Protein AF-A0A1S3CRT3-F1 (afdb_monomer_lite)

pLDDT: mean 71.51, std 22.82, range [36.03, 98.5]

Foldseek 3Di:
DDDDDDDDDPVVVCVVPDDDDDDDDDDDPDPDDPVVVVVVVVVVPPPDDDDDDDDDDDDPPPPPDQDPVLVVLLVVVCVVPLDCDPVNLVVSCVVSVHDSVVSVVSSVVVVVVVVVVVVVVVVVVVVVVVVVVVVVVVVVVVVVVVVVVVVVVVVVVVVVVVVVVVVPDPDDDDDDPPPPVVVVVVVVVVVVVVVVVVVVVVVVPPDDPDPDPDDDDD

InterPro domains:
  IPR001356 Homeodomain [PF00046] (63-115)
  IPR001356 Homeodomain [PS50071] (57-117)
  IPR001356 Homeodomain [SM00389] (60-121)
  IPR001356 Homeodomain [cd00086] (62-118)
  IPR003106 Leucine zipper, homeobox-associated [PF02183] (117-158)
  IPR009057 Homedomain-like superfamily [SSF46689] (49-119)
  IPR017970 Homeobox, conserved site [PS00027] (92-115)
  IPR045224 Homeobox-leucine zipper protein, class I, plant [PTHR24326] (46-192)

Secondary structure (DSSP, 8-state):
---------THHHHTT------------SS---HHHHHHHHHHHSTT------------S-TTSS--HHHHHHHHHHHHH-SS--HHHHHHHHHHTT--HHHHHHHHHHHHHHHHHHHHHHHHHHHHHHHHHHHHHHHHHHHHHHHHHHHHHHHHHHHHHHHHHHTTS--S----STTHHHHHHHHHHHHHHHHHHHHHHHTTTTT------------

Structure (mmCIF, N/CA/C/O backbone):
data_AF-A0A1S3CRT3-F1
#
_entry.id   AF-A0A1S3CRT3-F1
#
loop_
_atom_site.group_PDB
_atom_site.id
_atom_site.type_symbol
_atom_site.label_atom_id
_atom_site.label_alt_id
_atom_site.label_comp_id
_atom_site.label_asym_id
_atom_site.label_entity_id
_atom_site.label_seq_id
_atom_site.pdbx_PDB_ins_code
_atom_site.Cartn_x
_atom_site.Cartn_y
_atom_site.Cartn_z
_atom_site.occupancy
_atom_site.B_iso_or_equiv
_atom_site.auth_seq_id
_atom_site.auth_comp_id
_atom_site.auth_asym_id
_atom_site.auth_atom_id
_atom_site.pdbx_PDB_model_num
ATOM 1 N N . MET A 1 1 ? 36.247 28.694 36.261 1.00 43.84 1 MET A N 1
ATOM 2 C CA . MET A 1 1 ? 36.568 28.399 34.847 1.00 43.84 1 MET A CA 1
ATOM 3 C C . MET A 1 1 ? 37.412 27.135 34.773 1.00 43.84 1 MET A C 1
ATOM 5 O O . MET A 1 1 ? 38.563 27.178 35.180 1.00 43.84 1 MET A O 1
ATOM 9 N N . LYS A 1 2 ? 36.854 26.022 34.289 1.00 40.59 2 LYS A N 1
ATOM 10 C CA . LYS A 1 2 ? 37.613 24.852 33.823 1.00 40.59 2 LYS A CA 1
ATOM 11 C C . LYS A 1 2 ? 36.910 24.339 32.569 1.00 40.59 2 LYS A C 1
ATOM 13 O O . LYS A 1 2 ? 35.726 24.028 32.618 1.00 40.59 2 LYS A O 1
ATOM 18 N N . ARG A 1 3 ? 37.625 24.385 31.446 1.00 44.12 3 ARG A N 1
ATOM 19 C CA . ARG A 1 3 ? 37.205 23.863 30.145 1.00 44.12 3 ARG A CA 1
ATOM 20 C C . ARG A 1 3 ? 37.560 22.378 30.119 1.00 44.12 3 ARG A C 1
ATOM 22 O O . ARG A 1 3 ? 38.692 22.051 30.455 1.00 44.12 3 ARG A O 1
ATOM 29 N N . PHE A 1 4 ? 36.634 21.521 29.705 1.00 39.62 4 PHE A N 1
ATOM 30 C CA . PHE A 1 4 ? 36.966 20.176 29.244 1.00 39.62 4 PHE A CA 1
ATOM 31 C C . PHE A 1 4 ? 36.487 20.038 27.803 1.00 39.62 4 PHE A C 1
ATOM 33 O O . PHE A 1 4 ? 35.294 20.059 27.518 1.00 39.62 4 PHE A O 1
ATOM 40 N N . SER A 1 5 ? 37.459 19.978 26.904 1.00 42.16 5 SER A N 1
ATOM 41 C CA . SER A 1 5 ? 37.327 19.525 25.531 1.00 42.16 5 SER A CA 1
ATOM 42 C C . SER A 1 5 ? 37.654 18.033 25.522 1.00 42.16 5 SER A C 1
ATOM 44 O O . SER A 1 5 ? 38.768 17.684 25.900 1.00 42.16 5 SER A O 1
ATOM 46 N N . HIS A 1 6 ? 36.741 17.173 25.076 1.00 42.09 6 HIS A N 1
ATOM 47 C CA . HIS A 1 6 ? 37.112 15.895 24.467 1.00 42.09 6 HIS A CA 1
ATOM 48 C C . HIS A 1 6 ? 36.194 15.619 23.274 1.00 42.09 6 HIS A C 1
ATOM 50 O O . HIS A 1 6 ? 34.973 15.598 23.384 1.00 42.09 6 HIS A O 1
ATOM 56 N N . SER A 1 7 ? 36.846 15.528 22.120 1.00 50.62 7 SER A N 1
ATOM 57 C CA . SER A 1 7 ? 36.329 15.090 20.832 1.00 50.62 7 SER A CA 1
ATOM 58 C C . SER A 1 7 ? 36.320 13.569 20.854 1.00 50.62 7 SER A C 1
ATOM 60 O O . SER A 1 7 ? 37.407 12.999 20.908 1.00 50.62 7 SER A O 1
ATOM 62 N N . ASP A 1 8 ? 35.152 12.937 20.762 1.00 43.12 8 ASP A N 1
ATOM 63 C CA . ASP A 1 8 ? 35.074 11.514 20.441 1.00 43.12 8 ASP A CA 1
ATOM 64 C C . ASP A 1 8 ? 34.562 11.319 19.016 1.00 43.12 8 ASP A C 1
ATOM 66 O O . ASP A 1 8 ? 33.500 11.791 18.607 1.00 43.12 8 ASP A O 1
ATOM 70 N N . SER A 1 9 ? 35.452 10.675 18.269 1.00 49.69 9 SER A N 1
ATOM 71 C CA . SER A 1 9 ? 35.464 10.445 16.838 1.00 49.69 9 SER A CA 1
ATOM 72 C C . SER A 1 9 ? 34.292 9.575 16.372 1.00 49.69 9 SER A C 1
ATOM 74 O O . SER A 1 9 ? 34.011 8.517 16.935 1.00 49.69 9 SER A O 1
ATOM 76 N N . LEU A 1 10 ? 33.665 9.986 15.266 1.00 44.78 10 LEU A N 1
ATOM 77 C CA . LEU A 1 10 ? 32.679 9.206 14.508 1.00 44.78 10 LEU A CA 1
ATOM 78 C C . LEU A 1 10 ? 33.291 7.964 13.815 1.00 44.78 10 LEU A C 1
ATOM 80 O O . LEU A 1 10 ? 32.559 7.194 13.193 1.00 44.78 10 LEU A O 1
ATOM 84 N N . ASP A 1 11 ? 34.598 7.716 13.967 1.00 46.00 11 ASP A N 1
ATOM 85 C CA . ASP A 1 11 ? 35.303 6.560 13.388 1.00 46.00 11 ASP A CA 1
ATOM 86 C C . ASP A 1 11 ? 34.799 5.201 13.893 1.00 46.00 11 ASP A C 1
ATOM 88 O O . ASP A 1 11 ? 34.954 4.191 13.207 1.00 46.00 11 ASP A O 1
ATOM 92 N N . SER A 1 12 ? 34.159 5.141 15.065 1.00 45.59 12 SER A N 1
ATOM 93 C CA . SER A 1 12 ? 33.655 3.869 15.605 1.00 45.59 12 SER A CA 1
ATOM 94 C C . SER A 1 12 ? 32.418 3.349 14.854 1.00 45.59 12 SER A C 1
ATOM 96 O O . SER A 1 12 ? 32.198 2.142 14.783 1.00 45.59 12 SER A O 1
ATOM 98 N N . PHE A 1 13 ? 31.642 4.239 14.224 1.00 42.28 13 PHE A N 1
ATOM 99 C CA . PHE A 1 13 ? 30.451 3.853 13.457 1.00 42.28 13 PHE A CA 1
ATOM 100 C C . PHE A 1 13 ? 30.774 3.384 12.033 1.00 42.28 13 PHE A C 1
ATOM 102 O O . PHE A 1 13 ? 30.059 2.549 11.482 1.00 42.28 13 PHE A O 1
ATOM 109 N N . ILE A 1 14 ? 31.865 3.876 11.442 1.00 50.88 14 ILE A N 1
ATOM 110 C CA . ILE A 1 14 ? 32.229 3.580 10.046 1.00 50.88 14 ILE A CA 1
ATOM 111 C C . ILE A 1 14 ? 32.844 2.171 9.903 1.00 50.88 14 ILE A C 1
ATOM 113 O O . ILE A 1 14 ? 32.789 1.571 8.831 1.00 50.88 14 ILE A O 1
ATOM 117 N N . SER A 1 15 ? 33.330 1.576 10.998 1.00 42.47 15 SER A N 1
ATOM 118 C CA . SER A 1 15 ? 33.953 0.241 11.004 1.00 42.47 15 SER A CA 1
ATOM 119 C C . SER A 1 15 ? 32.976 -0.927 10.751 1.00 42.47 15 SER A C 1
ATOM 121 O O . SER A 1 15 ? 33.404 -2.032 10.423 1.00 42.47 15 SER A O 1
ATOM 123 N N . PHE A 1 16 ? 31.655 -0.707 10.835 1.00 42.00 16 PHE A N 1
ATOM 124 C CA . PHE A 1 16 ? 30.666 -1.759 10.541 1.00 42.00 16 PHE A CA 1
ATOM 125 C C . PHE A 1 16 ? 30.501 -2.038 9.030 1.00 42.00 16 PHE A C 1
ATOM 127 O O . PHE A 1 16 ? 29.943 -3.063 8.648 1.00 42.00 16 PHE A O 1
ATOM 134 N N . PHE A 1 17 ? 31.018 -1.162 8.159 1.00 40.59 17 PHE A N 1
ATOM 135 C CA . PHE A 1 17 ? 30.933 -1.277 6.697 1.00 40.59 17 PHE A CA 1
ATOM 136 C C . PHE A 1 17 ? 32.291 -1.614 6.064 1.00 40.59 17 PHE A C 1
ATOM 138 O O . PHE A 1 17 ? 32.790 -0.894 5.202 1.00 40.59 17 PHE A O 1
ATOM 145 N N . SER A 1 18 ? 32.902 -2.728 6.471 1.00 40.91 18 SER A N 1
ATOM 146 C CA . SER A 1 18 ? 34.061 -3.284 5.761 1.00 40.91 18 SER A CA 1
ATOM 147 C C . SER A 1 18 ? 33.664 -4.579 5.035 1.00 40.91 18 SER A C 1
ATOM 149 O O . SER A 1 18 ? 33.375 -5.574 5.705 1.00 40.91 18 SER A O 1
ATOM 151 N N . PRO A 1 19 ? 33.614 -4.609 3.687 1.00 47.81 19 PRO A N 1
ATOM 152 C CA . PRO A 1 19 ? 33.323 -5.825 2.934 1.00 47.81 19 PRO A CA 1
ATOM 153 C C . PRO A 1 19 ? 34.565 -6.723 2.882 1.00 47.81 19 PRO A C 1
ATOM 155 O O . PRO A 1 19 ? 35.654 -6.260 2.543 1.00 47.81 19 PRO A O 1
ATOM 158 N N . LYS A 1 20 ? 34.406 -8.019 3.167 1.00 41.31 20 LYS A N 1
ATOM 159 C CA . LYS A 1 20 ? 35.376 -9.048 2.769 1.00 41.31 20 LYS A CA 1
ATOM 160 C C . LYS A 1 20 ? 34.778 -9.915 1.664 1.00 41.31 20 LYS A C 1
ATOM 162 O O . LYS A 1 20 ? 33.667 -10.420 1.803 1.00 41.31 20 LYS A O 1
ATOM 167 N N . ASP A 1 21 ? 35.537 -10.066 0.585 1.00 47.78 21 ASP A N 1
ATOM 168 C CA . ASP A 1 21 ? 35.221 -10.884 -0.585 1.00 47.78 21 ASP A CA 1
ATOM 169 C C . ASP A 1 21 ? 35.242 -12.398 -0.283 1.00 47.78 21 ASP A C 1
ATOM 171 O O . ASP A 1 21 ? 36.175 -12.883 0.356 1.00 47.78 21 ASP A O 1
ATOM 175 N N . GLN A 1 22 ? 34.257 -13.146 -0.820 1.00 43.81 22 GLN A N 1
ATOM 176 C CA . GLN A 1 22 ? 34.398 -14.117 -1.940 1.00 43.81 22 GLN A CA 1
ATOM 177 C C . GLN A 1 22 ? 33.456 -15.362 -1.841 1.00 43.81 22 GLN A C 1
ATOM 179 O O . GLN A 1 22 ? 33.696 -16.240 -1.026 1.00 43.81 22 GLN A O 1
ATOM 184 N N . GLN A 1 23 ? 32.411 -15.382 -2.708 1.00 37.69 23 GLN A N 1
ATOM 185 C CA . GLN A 1 23 ? 31.710 -16.454 -3.504 1.00 37.69 23 GLN A CA 1
ATOM 186 C C . GLN A 1 23 ? 31.516 -17.910 -2.956 1.00 37.69 23 GLN A C 1
ATOM 188 O O . GLN A 1 23 ? 32.391 -18.370 -2.235 1.00 37.69 23 GLN A O 1
ATOM 193 N N . PRO A 1 24 ? 30.492 -18.729 -3.366 1.00 45.88 24 PRO A N 1
ATOM 194 C CA . PRO A 1 24 ? 29.588 -18.615 -4.532 1.00 45.88 24 PRO A CA 1
ATOM 195 C C . PRO A 1 24 ? 28.068 -18.890 -4.297 1.00 45.88 24 PRO A C 1
ATOM 197 O O . PRO A 1 24 ? 27.656 -19.549 -3.352 1.00 45.88 24 PRO A O 1
ATOM 200 N N . ASN A 1 25 ? 27.255 -18.461 -5.272 1.00 36.03 25 ASN A N 1
ATOM 201 C CA . ASN A 1 25 ? 25.984 -19.056 -5.738 1.00 36.03 25 ASN A CA 1
ATOM 202 C C . ASN A 1 25 ? 24.815 -19.311 -4.748 1.00 36.03 25 ASN A C 1
ATOM 204 O O . ASN A 1 25 ? 24.702 -20.384 -4.170 1.00 36.03 25 ASN A O 1
ATOM 208 N N . SER A 1 26 ? 23.828 -18.408 -4.736 1.00 38.81 26 SER A N 1
ATOM 209 C CA . SER A 1 26 ? 22.451 -18.689 -5.200 1.00 38.81 26 SER A CA 1
ATOM 210 C C . SER A 1 26 ? 21.616 -17.410 -5.116 1.00 38.81 26 SER A C 1
ATOM 212 O O . SER A 1 26 ? 21.688 -16.681 -4.130 1.00 38.81 26 SER A O 1
ATOM 214 N N . LYS A 1 27 ? 20.844 -17.131 -6.167 1.00 51.91 27 LYS A N 1
ATOM 215 C CA . LYS A 1 27 ? 19.980 -15.955 -6.314 1.00 51.91 27 LYS A CA 1
ATOM 216 C C . LYS A 1 27 ? 18.987 -15.846 -5.147 1.00 51.91 27 LYS A C 1
ATOM 218 O O . LYS A 1 27 ? 18.052 -16.633 -5.079 1.00 51.91 27 LYS A O 1
ATOM 223 N N . ALA A 1 28 ? 19.155 -14.835 -4.300 1.00 41.41 28 ALA A N 1
ATOM 224 C CA . ALA A 1 28 ? 18.104 -14.321 -3.430 1.00 41.41 28 ALA A CA 1
ATOM 225 C C . ALA A 1 28 ? 17.983 -12.815 -3.687 1.00 41.41 28 ALA A C 1
ATOM 227 O O . ALA A 1 28 ? 18.959 -12.066 -3.627 1.00 41.41 28 ALA A O 1
ATOM 228 N N . ILE A 1 29 ? 16.787 -12.401 -4.090 1.00 48.94 29 ILE A N 1
ATOM 229 C CA . ILE A 1 29 ? 16.422 -11.019 -4.385 1.00 48.94 29 ILE A CA 1
ATOM 230 C C . ILE A 1 29 ? 16.147 -10.344 -3.041 1.00 48.94 29 ILE A C 1
ATOM 232 O O . ILE A 1 29 ? 15.082 -10.522 -2.467 1.00 48.94 29 ILE A O 1
ATOM 236 N N . GLY A 1 30 ? 17.120 -9.593 -2.531 1.00 48.53 30 GLY A N 1
ATOM 237 C CA . GLY A 1 30 ? 16.984 -8.824 -1.293 1.00 48.53 30 GLY A CA 1
ATOM 238 C C . GLY A 1 30 ? 18.269 -8.875 -0.482 1.00 48.53 30 GLY A C 1
ATOM 239 O O . GLY A 1 30 ? 18.677 -9.938 -0.037 1.00 48.53 30 GLY A O 1
ATOM 240 N N . GLY A 1 31 ? 18.929 -7.731 -0.297 1.00 50.62 31 GLY A N 1
ATOM 241 C CA . GLY A 1 31 ? 20.185 -7.609 0.455 1.00 50.62 31 GLY A CA 1
ATOM 242 C C . GLY A 1 31 ? 20.042 -7.788 1.972 1.00 50.62 31 GLY A C 1
ATOM 243 O O . GLY A 1 31 ? 20.768 -7.144 2.724 1.00 50.62 31 GLY A O 1
ATOM 244 N N . TYR A 1 32 ? 19.098 -8.608 2.434 1.00 66.69 32 TYR A N 1
ATOM 245 C CA . TYR A 1 32 ? 18.920 -8.909 3.848 1.00 66.69 32 TYR A CA 1
ATOM 246 C C . TYR A 1 32 ? 19.737 -10.145 4.243 1.00 66.69 32 TYR A C 1
ATOM 248 O O . TYR A 1 32 ? 19.913 -11.077 3.461 1.00 66.69 32 TYR A O 1
ATOM 256 N N . SER A 1 33 ? 20.255 -10.140 5.474 1.00 79.44 33 SER A N 1
ATOM 257 C CA . SER A 1 33 ? 20.949 -11.292 6.062 1.00 79.44 33 SER A CA 1
ATOM 258 C C . SER A 1 33 ? 20.065 -12.545 6.011 1.00 79.44 33 SER A C 1
ATOM 260 O O . SER A 1 33 ? 18.855 -12.453 6.212 1.00 79.44 33 SER A O 1
ATOM 262 N N . LYS A 1 34 ? 20.663 -13.724 5.798 1.00 76.06 34 LYS A N 1
ATOM 263 C CA . LYS A 1 34 ? 19.957 -15.019 5.725 1.00 76.06 34 LYS A CA 1
ATOM 264 C C . LYS A 1 34 ? 19.099 -15.301 6.968 1.00 76.06 34 LYS A C 1
ATOM 266 O O . LYS A 1 34 ? 18.011 -15.849 6.845 1.00 76.06 34 LYS A O 1
ATOM 271 N N . GLU A 1 35 ? 19.554 -14.844 8.132 1.00 70.62 35 GLU A N 1
ATOM 272 C CA . GLU A 1 35 ? 18.813 -14.930 9.400 1.00 70.62 35 GLU A CA 1
ATOM 273 C C . GLU A 1 35 ? 17.562 -14.040 9.410 1.00 70.62 35 GLU A C 1
ATOM 275 O O . GLU A 1 35 ? 16.526 -14.396 9.963 1.00 70.62 35 GLU A O 1
ATOM 280 N N . PHE A 1 36 ? 17.642 -12.874 8.764 1.00 71.00 36 PHE A N 1
ATOM 281 C CA . PHE A 1 36 ? 16.521 -11.944 8.657 1.00 71.00 36 PHE A CA 1
ATOM 282 C C . PHE A 1 36 ? 15.481 -12.437 7.649 1.00 71.00 36 PHE A C 1
ATOM 284 O O . PHE A 1 36 ? 14.286 -12.297 7.888 1.00 71.00 36 PHE A O 1
ATOM 291 N N . GLN A 1 37 ? 15.924 -13.068 6.559 1.00 78.75 37 GLN A N 1
ATOM 292 C CA . GLN A 1 37 ? 15.016 -13.716 5.614 1.00 78.75 37 GLN A CA 1
ATOM 293 C C . GLN A 1 37 ? 14.268 -14.882 6.276 1.00 78.75 37 GLN A C 1
ATOM 295 O O . GLN A 1 37 ? 13.051 -14.953 6.174 1.00 78.75 37 GLN A O 1
ATOM 300 N N . ALA A 1 38 ? 14.965 -15.726 7.044 1.00 79.88 38 ALA A N 1
ATOM 301 C CA . ALA A 1 38 ? 14.330 -16.811 7.794 1.00 79.88 38 ALA A CA 1
ATOM 302 C C . ALA A 1 38 ? 13.306 -16.303 8.831 1.00 79.88 38 ALA A C 1
ATOM 304 O O . ALA A 1 38 ? 12.281 -16.943 9.061 1.00 79.88 38 ALA A O 1
ATOM 305 N N . MET A 1 39 ? 13.557 -15.135 9.435 1.00 82.56 39 MET A N 1
ATOM 306 C CA . MET A 1 39 ? 12.611 -14.479 10.343 1.00 82.56 39 MET A CA 1
ATOM 307 C C . MET A 1 39 ? 11.350 -13.984 9.621 1.00 82.56 39 MET A C 1
ATOM 309 O O . MET A 1 39 ? 10.265 -14.065 10.190 1.00 82.56 39 MET A O 1
ATOM 313 N N . LEU A 1 40 ? 11.480 -13.474 8.394 1.00 77.69 40 LEU A N 1
ATOM 314 C CA . LEU A 1 40 ? 10.342 -13.041 7.579 1.00 77.69 40 LEU A CA 1
ATOM 315 C C . LEU A 1 40 ? 9.495 -14.232 7.124 1.00 77.69 40 LEU A C 1
ATOM 317 O O . LEU A 1 40 ? 8.282 -14.203 7.303 1.00 77.69 40 LEU A O 1
ATOM 321 N N . ASP A 1 41 ? 10.134 -15.296 6.641 1.00 75.44 41 ASP A N 1
ATOM 322 C CA . ASP A 1 41 ? 9.442 -16.504 6.179 1.00 75.44 41 ASP A CA 1
ATOM 323 C C . ASP A 1 41 ? 8.700 -17.199 7.343 1.00 75.44 41 ASP A C 1
ATOM 325 O O . ASP A 1 41 ? 7.579 -17.674 7.186 1.00 75.44 41 ASP A O 1
ATOM 329 N N . SER A 1 42 ? 9.263 -17.160 8.560 1.00 74.62 42 SER A N 1
ATOM 330 C CA . SER A 1 42 ? 8.602 -17.688 9.768 1.00 74.62 42 SER A CA 1
ATOM 331 C C . SER A 1 42 ? 7.327 -16.920 10.157 1.00 74.62 42 SER A C 1
ATOM 333 O O . SER A 1 42 ? 6.481 -17.461 10.862 1.00 74.62 42 SER A O 1
ATOM 335 N N . LEU A 1 43 ? 7.172 -15.662 9.724 1.00 66.38 43 LEU A N 1
ATOM 336 C CA . LEU A 1 43 ? 5.962 -14.865 9.969 1.00 66.38 43 LEU A CA 1
ATOM 337 C C . LEU A 1 43 ? 4.859 -15.128 8.937 1.00 66.38 43 LEU A C 1
ATOM 339 O O . LEU A 1 43 ? 3.704 -14.783 9.192 1.00 66.38 43 LEU A O 1
ATOM 343 N N . GLU A 1 44 ? 5.196 -15.713 7.788 1.00 62.91 44 GLU A N 1
ATOM 344 C CA . GLU A 1 44 ? 4.229 -16.052 6.740 1.00 62.91 44 GLU A CA 1
ATOM 345 C C . GLU A 1 44 ? 3.508 -17.384 7.015 1.00 62.91 44 GLU A C 1
ATOM 347 O O . GLU A 1 44 ? 2.392 -17.574 6.532 1.00 62.91 44 GLU A O 1
ATOM 352 N N . GLU A 1 45 ? 4.073 -18.273 7.844 1.00 55.62 45 GLU A N 1
ATOM 353 C CA . GLU A 1 45 ? 3.498 -19.602 8.121 1.00 55.62 45 GLU A CA 1
ATOM 354 C C . GLU A 1 45 ? 2.496 -19.666 9.302 1.00 55.62 45 GLU A C 1
ATOM 356 O O . GLU A 1 45 ? 1.844 -20.691 9.494 1.00 55.62 45 GLU A O 1
ATOM 361 N N . GLU A 1 46 ? 2.289 -18.590 10.074 1.00 49.53 46 GLU A N 1
ATOM 362 C CA . GLU A 1 46 ? 1.437 -18.614 11.287 1.00 49.53 46 GLU A CA 1
ATOM 363 C C . GLU A 1 46 ? -0.067 -18.291 11.079 1.00 49.53 46 GLU A C 1
ATOM 365 O O . GLU A 1 46 ? -0.791 -18.115 12.059 1.00 49.53 46 GLU A O 1
ATOM 370 N N . ASP A 1 47 ? -0.592 -18.237 9.846 1.00 47.09 47 ASP A N 1
ATOM 371 C CA . ASP A 1 47 ? -2.030 -17.951 9.600 1.00 47.09 47 ASP A CA 1
ATOM 372 C C . ASP A 1 47 ? -2.904 -19.207 9.378 1.00 47.09 47 ASP A C 1
ATOM 374 O O . ASP A 1 47 ? -4.036 -19.088 8.913 1.00 47.09 47 ASP A O 1
ATOM 378 N N . ASN A 1 48 ? -2.413 -20.426 9.671 1.00 42.31 48 ASN A N 1
ATOM 379 C CA . ASN A 1 48 ? -3.143 -21.651 9.292 1.00 42.31 48 ASN A CA 1
ATOM 380 C C . ASN A 1 48 ? -3.127 -22.837 10.281 1.00 42.31 48 ASN A C 1
ATOM 382 O O . ASN A 1 48 ? -3.143 -23.991 9.854 1.00 42.31 48 ASN A O 1
ATOM 386 N N . SER A 1 49 ? -3.152 -22.604 11.598 1.00 41.38 49 SER A N 1
ATOM 387 C CA . SER A 1 49 ? -3.336 -23.697 12.574 1.00 41.38 49 SER A CA 1
ATOM 388 C C . SER A 1 49 ? -4.490 -23.451 13.550 1.00 41.38 49 SER A C 1
ATOM 390 O O . SER A 1 49 ? -4.444 -22.549 14.389 1.00 41.38 49 SER A O 1
ATOM 392 N N . GLU A 1 50 ? -5.516 -24.294 13.417 1.00 45.06 50 GLU A N 1
ATOM 393 C CA . GLU A 1 50 ? -6.664 -24.465 14.307 1.00 45.06 50 GLU A CA 1
ATOM 394 C C . GLU A 1 50 ? -6.310 -25.235 15.602 1.00 45.06 50 GLU A C 1
ATOM 396 O O . GLU A 1 50 ? -5.529 -26.180 15.581 1.00 45.06 50 GLU A O 1
ATOM 401 N N . ASP A 1 51 ? -7.006 -24.850 16.681 1.00 48.84 51 ASP A N 1
ATOM 402 C CA . ASP A 1 51 ? -7.401 -25.616 17.882 1.00 48.84 51 ASP A CA 1
ATOM 403 C C . ASP A 1 51 ? -6.374 -26.063 18.955 1.00 48.84 51 ASP A C 1
ATOM 405 O O . ASP A 1 51 ? -5.249 -26.472 18.691 1.00 48.84 51 ASP A O 1
ATOM 409 N N . GLY A 1 52 ? -6.837 -26.037 20.217 1.00 38.03 52 GLY A N 1
ATOM 410 C CA . GLY A 1 52 ? -6.232 -26.769 21.337 1.00 38.03 52 GLY A CA 1
ATOM 411 C C . GLY A 1 52 ? -6.094 -25.986 22.646 1.00 38.03 52 GLY A C 1
ATOM 412 O O . GLY A 1 52 ? -5.040 -25.437 22.950 1.00 38.03 52 GLY A O 1
ATOM 413 N N . GLY A 1 53 ? -7.153 -25.939 23.458 1.00 43.25 53 GLY A N 1
ATOM 414 C CA . GLY A 1 53 ? -7.186 -25.194 24.719 1.00 43.25 53 GLY A CA 1
ATOM 415 C C . GLY A 1 53 ? -6.476 -25.810 25.943 1.00 43.25 53 GLY A C 1
ATOM 416 O O . GLY A 1 53 ? -6.272 -27.011 26.058 1.00 43.25 53 GLY A O 1
ATOM 417 N N . SER A 1 54 ? -6.308 -24.925 26.936 1.00 44.03 54 SER A N 1
ATOM 418 C CA . SER A 1 54 ? -6.387 -25.139 28.395 1.00 44.03 54 SER A CA 1
ATOM 419 C C . SER A 1 54 ? -5.114 -25.314 29.251 1.00 44.03 54 SER A C 1
ATOM 421 O O . SER A 1 54 ? -4.425 -26.325 29.231 1.00 44.03 54 SER A O 1
ATOM 423 N N . SER A 1 55 ? -5.018 -24.359 30.192 1.00 46.00 55 SER A N 1
ATOM 424 C CA . SER A 1 55 ? -4.645 -24.497 31.612 1.00 46.00 55 SER A CA 1
ATOM 425 C C . SER A 1 55 ? -3.167 -24.408 32.045 1.00 46.00 55 SER A C 1
ATOM 427 O O . SER A 1 55 ? -2.356 -25.281 31.766 1.00 46.00 55 SER A O 1
ATOM 429 N N . GLY A 1 56 ? -2.912 -23.429 32.930 1.00 39.72 56 GLY A N 1
ATOM 430 C CA . GLY A 1 56 ? -2.040 -23.611 34.099 1.00 39.72 56 GLY A CA 1
ATOM 431 C C . GLY A 1 56 ? -0.814 -22.700 34.183 1.00 39.72 56 GLY A C 1
ATOM 432 O O . GLY A 1 56 ? 0.253 -23.066 33.713 1.00 39.72 56 GLY A O 1
ATOM 433 N N . GLY A 1 57 ? -0.920 -21.555 34.871 1.00 36.19 57 GLY A N 1
ATOM 434 C CA . GLY A 1 57 ? 0.265 -20.807 35.313 1.00 36.19 57 GLY A CA 1
ATOM 435 C C . GLY A 1 57 ? -0.001 -19.342 35.646 1.00 36.19 57 GLY A C 1
ATOM 436 O O . GLY A 1 57 ? -0.217 -18.518 34.763 1.00 36.19 57 GLY A O 1
ATOM 437 N N . SER A 1 58 ? -0.003 -19.012 36.936 1.00 49.97 58 SER A N 1
ATOM 438 C CA . SER A 1 58 ? -0.202 -17.664 37.473 1.00 49.97 58 SER A CA 1
ATOM 439 C C . SER A 1 58 ? 0.837 -16.654 36.971 1.00 49.97 58 SER A C 1
ATOM 441 O O . SER A 1 58 ? 1.996 -16.709 37.365 1.00 49.97 58 SER A O 1
ATOM 443 N N . ALA A 1 59 ? 0.384 -15.660 36.204 1.00 47.78 59 ALA A N 1
ATOM 444 C CA . ALA A 1 59 ? 1.078 -14.389 36.003 1.00 47.78 59 ALA A CA 1
ATOM 445 C C . ALA A 1 59 ? 0.062 -13.230 36.071 1.00 47.78 59 ALA A C 1
ATOM 447 O O . ALA A 1 59 ? -1.033 -13.342 35.498 1.00 47.78 59 ALA A O 1
ATOM 448 N N . PRO A 1 60 ? 0.377 -12.096 36.723 1.00 49.56 60 PRO A N 1
ATOM 449 C CA . PRO A 1 60 ? -0.455 -10.902 36.684 1.00 49.56 60 PRO A CA 1
ATOM 450 C C . PRO A 1 60 ? -0.219 -10.152 35.360 1.00 49.56 60 PRO A C 1
ATOM 452 O O . PRO A 1 60 ? 0.225 -9.013 35.351 1.00 49.56 60 PRO A O 1
ATOM 455 N N . GLU A 1 61 ? -0.491 -10.794 34.218 1.00 52.59 61 GLU A N 1
ATOM 456 C CA . GLU A 1 61 ? -0.231 -10.216 32.885 1.00 52.59 61 GLU A CA 1
ATOM 457 C C . GLU A 1 61 ? -1.374 -10.457 31.874 1.00 52.59 61 GLU A C 1
ATOM 459 O O . GLU A 1 61 ? -1.223 -10.316 30.663 1.00 52.59 61 GLU A O 1
ATOM 464 N N . ARG A 1 62 ? -2.584 -10.778 32.350 1.00 49.91 62 ARG A N 1
ATOM 465 C CA . ARG A 1 62 ? -3.734 -11.142 31.494 1.00 49.91 62 ARG A CA 1
ATOM 466 C C . ARG A 1 62 ? -4.565 -9.966 30.949 1.00 49.91 62 ARG A C 1
ATOM 468 O O . ARG A 1 62 ? -5.743 -10.138 30.665 1.00 49.91 62 ARG A O 1
ATOM 475 N N . LYS A 1 63 ? -3.987 -8.771 30.780 1.00 56.91 63 LYS A N 1
ATOM 476 C CA . LYS A 1 63 ? -4.701 -7.598 30.208 1.00 56.91 63 LYS A CA 1
ATOM 477 C C . LYS A 1 63 ? -4.189 -7.132 28.841 1.00 56.91 63 LYS A C 1
ATOM 479 O O . LYS A 1 63 ? -4.690 -6.144 28.313 1.00 56.91 63 LYS A O 1
ATOM 484 N N . ARG A 1 64 ? -3.194 -7.807 28.255 1.00 67.25 64 ARG A N 1
ATOM 485 C CA . ARG A 1 64 ? -2.532 -7.325 27.028 1.00 67.25 64 ARG A CA 1
ATOM 486 C C . ARG A 1 64 ? -3.156 -7.807 25.717 1.00 67.25 64 ARG A C 1
ATOM 488 O O . ARG A 1 64 ? -2.997 -7.124 24.710 1.00 67.25 64 ARG A O 1
ATOM 495 N N . ARG A 1 65 ? -3.874 -8.934 25.704 1.00 84.31 65 ARG A N 1
ATOM 496 C CA . ARG A 1 65 ? -4.501 -9.478 24.487 1.00 84.31 65 ARG A CA 1
ATOM 497 C C . ARG A 1 65 ? -6.021 -9.464 24.628 1.00 84.31 65 ARG A C 1
ATOM 499 O O . ARG A 1 65 ? -6.553 -9.960 25.617 1.00 84.31 65 ARG A O 1
ATOM 506 N N . LEU A 1 66 ? -6.691 -8.863 23.647 1.00 89.56 66 LEU A N 1
ATOM 507 C CA . LEU A 1 66 ? -8.145 -8.937 23.491 1.00 89.56 66 LEU A CA 1
ATOM 508 C C . LEU A 1 66 ? -8.533 -10.373 23.116 1.00 89.56 66 LEU A C 1
ATOM 510 O O . LEU A 1 66 ? -7.761 -11.057 22.440 1.00 89.56 66 LEU A O 1
ATOM 514 N N . LYS A 1 67 ? -9.711 -10.833 23.545 1.00 92.81 67 LYS A N 1
ATOM 515 C CA . LYS A 1 67 ? -10.231 -12.150 23.143 1.00 92.81 67 LYS A CA 1
ATOM 516 C C . LYS A 1 67 ? -10.532 -12.163 21.643 1.00 92.81 67 LYS A C 1
ATOM 518 O O . LYS A 1 67 ? -10.867 -11.125 21.075 1.00 92.81 67 LYS A O 1
ATOM 523 N N . LEU A 1 68 ? -10.489 -13.341 21.020 1.00 92.75 68 LEU A N 1
ATOM 524 C CA . LEU A 1 68 ? -10.773 -13.492 19.589 1.00 92.75 68 LEU A CA 1
ATOM 525 C C . LEU A 1 68 ? -12.146 -12.912 19.211 1.00 92.75 68 LEU A C 1
ATOM 527 O O . LEU A 1 68 ? -12.249 -12.167 18.243 1.00 92.75 68 LEU A O 1
ATOM 531 N N . ASP A 1 69 ? -13.176 -13.166 20.018 1.00 93.62 69 ASP A N 1
ATOM 532 C CA . ASP A 1 69 ? -14.527 -12.649 19.761 1.00 93.62 69 ASP A CA 1
ATOM 533 C C . ASP A 1 69 ? -14.609 -11.121 19.863 1.00 93.62 69 ASP A C 1
ATOM 535 O O . ASP A 1 69 ? -15.328 -10.484 19.092 1.00 93.62 69 ASP A O 1
ATOM 539 N N . GLN A 1 70 ? -13.819 -10.518 20.759 1.00 95.69 70 GLN A N 1
ATOM 540 C CA . GLN A 1 70 ? -13.708 -9.062 20.876 1.00 95.69 70 GLN A CA 1
ATOM 541 C C . GLN A 1 70 ? -13.018 -8.470 19.645 1.00 95.69 70 GLN A C 1
ATOM 543 O O . GLN A 1 70 ? -13.465 -7.450 19.126 1.00 95.69 70 GLN A O 1
ATOM 548 N N . VAL A 1 71 ? -11.964 -9.122 19.143 1.00 96.00 71 VAL A N 1
ATOM 549 C CA . VAL A 1 71 ? -11.291 -8.713 17.901 1.00 96.00 71 VAL A CA 1
ATOM 550 C C . VAL A 1 71 ? -12.244 -8.827 16.711 1.00 96.00 71 VAL A C 1
ATOM 552 O O . VAL A 1 71 ? -12.404 -7.847 15.993 1.00 96.00 71 VAL A O 1
ATOM 555 N N . LYS A 1 72 ? -12.962 -9.948 16.565 1.00 96.50 72 LYS A N 1
ATOM 556 C CA . LYS A 1 72 ? -13.979 -10.132 15.512 1.00 96.50 72 LYS A CA 1
ATOM 557 C C . LYS A 1 72 ? -15.079 -9.068 15.576 1.00 96.50 72 LYS A C 1
ATOM 559 O O . LYS A 1 72 ? -15.558 -8.602 14.546 1.00 96.50 72 LYS A O 1
ATOM 564 N N . GLY A 1 73 ? -15.496 -8.679 16.783 1.00 95.75 73 GLY A N 1
ATOM 565 C CA . GLY A 1 73 ? -16.421 -7.565 16.988 1.00 95.75 73 GLY A CA 1
ATOM 566 C C . GLY A 1 73 ? -15.852 -6.243 16.477 1.00 95.75 73 GLY A C 1
ATOM 567 O O . GLY A 1 73 ? -16.483 -5.567 15.666 1.00 95.75 73 GLY A O 1
ATOM 568 N N . LEU A 1 74 ? -14.633 -5.900 16.899 1.00 96.69 74 LEU A N 1
ATOM 569 C CA . LEU A 1 74 ? -13.938 -4.684 16.471 1.00 96.69 74 LEU A CA 1
ATOM 570 C C . LEU A 1 74 ? -13.732 -4.630 14.952 1.00 96.69 74 LEU A C 1
ATOM 572 O O . LEU A 1 74 ? -13.907 -3.568 14.358 1.00 96.69 74 LEU A O 1
ATOM 576 N N . GLU A 1 75 ? -13.413 -5.759 14.320 1.00 96.62 75 GLU A N 1
ATOM 577 C CA . GLU A 1 75 ? -13.267 -5.878 12.865 1.00 96.62 75 GLU A CA 1
ATOM 578 C C . GLU A 1 75 ? -14.576 -5.597 12.132 1.00 96.62 75 GLU A C 1
ATOM 580 O O . GLU A 1 75 ? -14.592 -4.730 11.260 1.00 96.62 75 GLU A O 1
ATOM 585 N N . ARG A 1 76 ? -15.690 -6.208 12.559 1.00 95.62 76 ARG A N 1
ATOM 586 C CA . ARG A 1 76 ? -17.020 -5.923 11.994 1.00 95.62 76 ARG A CA 1
ATOM 587 C C . ARG A 1 76 ? -17.375 -4.439 12.079 1.00 95.62 76 ARG A C 1
ATOM 589 O O . ARG A 1 76 ? -17.872 -3.857 11.118 1.00 95.62 76 ARG A O 1
ATOM 596 N N . HIS A 1 77 ? -17.092 -3.787 13.208 1.00 94.56 77 HIS A N 1
ATOM 597 C CA . HIS A 1 77 ? -17.307 -2.342 13.317 1.00 94.56 77 HIS A CA 1
ATOM 598 C C . HIS A 1 77 ? -16.356 -1.539 12.418 1.00 94.56 77 HIS A C 1
ATOM 600 O O . HIS A 1 77 ? -16.767 -0.522 11.856 1.00 94.56 77 HIS A O 1
ATOM 606 N N . PHE A 1 78 ? -15.101 -1.955 12.278 1.00 95.19 78 PHE A N 1
ATOM 607 C CA . PHE A 1 78 ? -14.120 -1.270 11.440 1.00 95.19 78 PHE A CA 1
ATOM 608 C C . PHE A 1 78 ? -14.484 -1.309 9.950 1.00 95.19 78 PHE A C 1
ATOM 610 O O . PHE A 1 78 ? -14.302 -0.311 9.257 1.00 95.19 78 PHE A O 1
ATOM 617 N N . GLU A 1 79 ? -15.018 -2.434 9.474 1.00 93.06 79 GLU A N 1
ATOM 618 C CA . GLU A 1 79 ? -15.454 -2.622 8.085 1.00 93.06 79 GLU A CA 1
ATOM 619 C C . GLU A 1 79 ? -16.615 -1.702 7.701 1.00 93.06 79 GLU A C 1
ATOM 621 O O . GLU A 1 79 ? -16.637 -1.172 6.594 1.00 93.06 79 GLU A O 1
ATOM 626 N N . VAL A 1 80 ? -17.553 -1.471 8.626 1.00 90.75 80 VAL A N 1
ATOM 627 C CA . VAL A 1 80 ? -18.683 -0.555 8.405 1.00 90.75 80 VAL A CA 1
ATOM 628 C C . VAL A 1 80 ? -18.219 0.900 8.380 1.00 90.75 80 VAL A C 1
ATOM 630 O O . VAL A 1 80 ? -18.647 1.680 7.535 1.00 90.75 80 VAL A O 1
ATOM 633 N N . GLU A 1 81 ? -17.361 1.285 9.326 1.00 89.12 81 GLU A N 1
ATOM 634 C CA . GLU A 1 81 ? -16.877 2.657 9.433 1.00 89.12 81 GLU A CA 1
ATOM 635 C C . GLU A 1 81 ? -15.500 2.700 10.106 1.00 89.12 81 GLU A C 1
ATOM 637 O O . GLU A 1 81 ? -15.339 2.384 11.290 1.00 89.12 81 GLU A O 1
ATOM 642 N N . ASN A 1 82 ? -14.505 3.146 9.339 1.00 88.75 82 ASN A N 1
ATOM 643 C CA . ASN A 1 82 ? -13.103 3.238 9.757 1.00 88.75 82 ASN A CA 1
ATOM 644 C C . ASN A 1 82 ? -12.852 4.404 10.745 1.00 88.75 82 ASN A C 1
ATOM 646 O O . ASN A 1 82 ? -11.911 4.381 11.554 1.00 88.75 82 ASN A O 1
ATOM 650 N N . LYS A 1 83 ? -13.700 5.441 10.710 1.00 88.50 83 LYS A N 1
ATOM 651 C CA . LYS A 1 83 ? -13.610 6.581 11.627 1.00 88.50 83 LYS A CA 1
ATOM 652 C C . LYS A 1 83 ? -14.316 6.245 12.941 1.00 88.50 83 LYS A C 1
ATOM 654 O O . LYS A 1 83 ? -15.471 5.838 12.969 1.00 88.50 83 LYS A O 1
ATOM 659 N N . LEU A 1 84 ? -13.590 6.388 14.047 1.00 89.81 84 LEU A N 1
ATOM 660 C CA . LEU A 1 84 ? -14.111 6.084 15.375 1.00 89.81 84 LEU A CA 1
ATOM 661 C C . LEU A 1 84 ? -14.659 7.360 16.021 1.00 89.81 84 LEU A C 1
ATOM 663 O O . LEU A 1 84 ? -13.916 8.077 16.691 1.00 89.81 84 LEU A O 1
ATOM 667 N N . GLU A 1 85 ? -15.945 7.635 15.811 1.00 92.56 85 GLU A N 1
ATOM 668 C CA . GLU A 1 85 ? -16.630 8.759 16.459 1.00 92.56 85 GLU A CA 1
ATOM 669 C C . GLU A 1 85 ? -16.813 8.529 17.976 1.00 92.56 85 GLU A C 1
ATOM 671 O O . GLU A 1 85 ? -16.939 7.375 18.410 1.00 92.56 85 GLU A O 1
ATOM 676 N N . PRO A 1 86 ? -16.845 9.589 18.812 1.00 90.75 86 PRO A N 1
ATOM 677 C CA . PRO A 1 86 ? -16.918 9.465 20.271 1.00 90.75 86 PRO A CA 1
ATOM 678 C C . PRO A 1 86 ? -18.113 8.644 20.772 1.00 90.75 86 PRO A C 1
ATOM 680 O O . PRO A 1 86 ? -17.929 7.752 21.602 1.00 90.75 86 PRO A O 1
ATOM 683 N N . ASP A 1 87 ? -19.308 8.885 20.231 1.00 91.19 87 ASP A N 1
ATOM 684 C CA . ASP A 1 87 ? -20.531 8.175 20.628 1.00 91.19 87 ASP A CA 1
ATOM 685 C C . ASP A 1 87 ? -20.475 6.700 20.234 1.00 91.19 87 ASP A C 1
ATOM 687 O O . ASP A 1 87 ? -20.861 5.807 20.991 1.00 91.19 87 ASP A O 1
ATOM 691 N N . ARG A 1 88 ? -19.930 6.425 19.048 1.00 93.25 88 ARG A N 1
ATOM 692 C CA . ARG A 1 88 ? -19.770 5.068 18.530 1.00 93.25 88 ARG A CA 1
ATOM 693 C C . ARG A 1 88 ? -18.731 4.286 19.325 1.00 93.25 88 ARG A C 1
ATOM 695 O O . ARG A 1 88 ? -18.959 3.124 19.641 1.00 93.25 88 ARG A O 1
ATOM 702 N N . LYS A 1 89 ? -17.631 4.930 19.720 1.00 96.25 89 LYS A N 1
ATOM 703 C CA . LYS A 1 89 ? -16.636 4.351 20.630 1.00 96.25 89 LYS A CA 1
ATOM 704 C C . LYS A 1 89 ? -17.283 3.875 21.926 1.00 96.25 89 LYS A C 1
ATOM 706 O O . LYS A 1 89 ? -16.964 2.778 22.370 1.00 96.25 89 LYS A O 1
ATOM 711 N N . MET A 1 90 ? -18.171 4.677 22.517 1.00 96.25 90 MET A N 1
ATOM 712 C CA . MET A 1 90 ? -18.862 4.295 23.752 1.00 96.25 90 MET A CA 1
ATOM 713 C C . MET A 1 90 ? -19.782 3.088 23.538 1.00 96.25 90 MET A C 1
ATOM 715 O O . MET A 1 90 ? -19.768 2.180 24.363 1.00 96.25 90 MET A O 1
ATOM 719 N N . LYS A 1 91 ? -20.509 3.032 22.412 1.00 94.88 91 LYS A N 1
ATOM 720 C CA . LYS A 1 91 ? -21.345 1.872 22.050 1.00 94.88 91 LYS A CA 1
ATOM 721 C C . LYS A 1 91 ? -20.518 0.598 21.876 1.00 94.88 91 LYS A C 1
ATOM 723 O O . LYS A 1 91 ? -20.783 -0.386 22.549 1.00 94.88 91 LYS A O 1
ATOM 728 N N . ILE A 1 92 ? -19.455 0.649 21.070 1.00 95.06 92 ILE A N 1
ATOM 729 C CA . ILE A 1 92 ? -18.560 -0.496 20.826 1.00 95.06 92 ILE A CA 1
ATOM 730 C C . ILE A 1 92 ? -17.902 -0.971 22.129 1.00 95.06 92 ILE A C 1
ATOM 732 O O . ILE A 1 92 ? -17.786 -2.169 22.373 1.00 95.06 92 ILE A O 1
ATOM 736 N N . ALA A 1 93 ? -17.466 -0.035 22.977 1.00 96.19 93 ALA A N 1
ATOM 737 C CA . ALA A 1 93 ? -16.879 -0.348 24.276 1.00 96.19 93 ALA A CA 1
ATOM 738 C C . ALA A 1 93 ? -17.871 -1.088 25.187 1.00 96.19 93 ALA A C 1
ATOM 740 O O . ALA A 1 93 ? -17.498 -2.081 25.807 1.00 96.19 93 ALA A O 1
ATOM 741 N N . ALA A 1 94 ? -19.130 -0.642 25.227 1.00 96.00 94 ALA A N 1
ATOM 742 C CA . ALA A 1 94 ? -20.180 -1.299 25.997 1.00 96.00 94 ALA A CA 1
ATOM 743 C C . ALA A 1 94 ? -20.544 -2.679 25.421 1.00 96.00 94 ALA A C 1
ATOM 745 O O . ALA A 1 94 ? -20.614 -3.646 26.171 1.00 96.00 94 ALA A O 1
ATOM 746 N N . GLU A 1 95 ? -20.720 -2.784 24.101 1.00 95.31 95 GLU A N 1
ATOM 747 C CA . GLU A 1 95 ? -21.103 -4.024 23.407 1.00 95.31 95 GLU A CA 1
ATOM 748 C C . GLU A 1 95 ? -20.041 -5.129 23.511 1.00 95.31 95 GLU A C 1
ATOM 750 O O . GLU A 1 95 ? -20.383 -6.306 23.585 1.00 95.31 95 GLU A O 1
ATOM 755 N N . LEU A 1 96 ? -18.753 -4.768 23.518 1.00 95.00 96 LEU A N 1
ATOM 756 C CA . LEU A 1 96 ? -17.637 -5.724 23.562 1.00 95.00 96 LEU A CA 1
ATOM 757 C C . LEU A 1 96 ? -17.014 -5.881 24.958 1.00 95.00 96 LEU A C 1
ATOM 759 O O . LEU A 1 96 ? -16.007 -6.586 25.100 1.00 95.00 96 LEU A O 1
ATOM 763 N N . GLU A 1 97 ? -17.590 -5.219 25.966 1.00 95.19 97 GLU A N 1
ATOM 764 C CA . GLU A 1 97 ? -17.094 -5.175 27.348 1.00 95.19 97 GLU A CA 1
ATOM 765 C C . GLU A 1 97 ? -15.616 -4.743 27.429 1.00 95.19 97 GLU A C 1
ATOM 767 O O . GLU A 1 97 ? -14.783 -5.352 28.107 1.00 95.19 97 GLU A O 1
ATOM 772 N N . LEU A 1 98 ? -15.270 -3.689 26.687 1.00 94.94 98 LEU A N 1
ATOM 773 C CA . LEU A 1 98 ? -13.924 -3.127 26.607 1.00 94.94 98 LEU A CA 1
ATOM 774 C C . LEU A 1 98 ? -13.864 -1.716 27.180 1.00 94.94 98 LEU A C 1
ATOM 776 O O . LEU A 1 98 ? -14.836 -0.967 27.174 1.00 94.94 98 LEU A O 1
ATOM 780 N N . GLU A 1 99 ? -12.675 -1.301 27.610 1.00 94.38 99 GLU A N 1
ATOM 781 C CA . GLU A 1 99 ? -12.445 0.102 27.939 1.00 94.38 99 GLU A CA 1
ATOM 782 C C . GLU A 1 99 ? -12.452 0.946 26.643 1.00 94.38 99 GLU A C 1
ATOM 784 O O . GLU A 1 99 ? -11.788 0.571 25.667 1.00 94.38 99 GLU A O 1
ATOM 789 N N . PRO A 1 100 ? -13.090 2.135 26.609 1.00 95.12 100 PRO A N 1
ATOM 790 C CA . PRO A 1 100 ? -13.063 3.024 25.439 1.00 95.12 100 PRO A CA 1
ATOM 791 C C . PRO A 1 100 ? -11.649 3.327 24.914 1.00 95.12 100 PRO A C 1
ATOM 793 O O . PRO A 1 100 ? -11.432 3.518 23.711 1.00 95.12 100 PRO A O 1
ATOM 796 N N . ARG A 1 101 ? -10.656 3.348 25.810 1.00 95.00 101 ARG A N 1
ATOM 797 C CA . ARG A 1 101 ? -9.242 3.497 25.455 1.00 95.00 101 ARG A CA 1
ATOM 798 C C . ARG A 1 101 ? -8.715 2.316 24.636 1.00 95.00 101 ARG A C 1
ATOM 800 O O . ARG A 1 101 ? -8.004 2.542 23.660 1.00 95.00 101 ARG A O 1
ATOM 807 N N . GLN A 1 102 ? -9.076 1.080 24.983 1.00 96.00 102 GLN A N 1
ATOM 808 C CA . GLN A 1 102 ? -8.667 -0.115 24.238 1.00 96.00 102 GLN A CA 1
ATOM 809 C C . GLN A 1 102 ? -9.235 -0.104 22.819 1.00 96.00 102 GLN A C 1
ATOM 811 O O . GLN A 1 102 ? -8.494 -0.366 21.875 1.00 96.00 102 GLN A O 1
ATOM 816 N N . VAL A 1 103 ? -10.504 0.289 22.658 1.00 95.62 103 VAL A N 1
ATOM 817 C CA . VAL A 1 103 ? -11.128 0.476 21.335 1.00 95.62 103 VAL A CA 1
ATOM 818 C C . VAL A 1 103 ? -10.345 1.513 20.523 1.00 95.62 103 VAL A C 1
ATOM 820 O O . VAL A 1 103 ? -10.004 1.278 19.367 1.00 95.62 103 VAL A O 1
ATOM 823 N N . THR A 1 104 ? -9.968 2.633 21.146 1.00 95.75 104 THR A N 1
ATOM 824 C CA . THR A 1 104 ? -9.205 3.702 20.478 1.00 95.75 104 THR A CA 1
ATOM 825 C C . THR A 1 104 ? -7.841 3.211 19.984 1.00 95.75 104 THR A C 1
ATOM 827 O O . THR A 1 104 ? -7.503 3.402 18.815 1.00 95.75 104 THR A O 1
ATOM 830 N N . ILE A 1 105 ? -7.077 2.542 20.852 1.00 95.94 105 ILE A N 1
ATOM 831 C CA . ILE A 1 105 ? -5.755 1.987 20.521 1.00 95.94 105 ILE A CA 1
ATOM 832 C C . ILE A 1 105 ? -5.874 0.919 19.435 1.00 95.94 105 ILE A C 1
ATOM 834 O O . ILE A 1 105 ? -5.073 0.887 18.502 1.00 95.94 105 ILE A O 1
ATOM 838 N N . TRP A 1 106 ? -6.885 0.054 19.523 1.00 96.75 106 TRP A N 1
ATOM 839 C CA . TRP A 1 106 ? -7.099 -0.985 18.527 1.00 96.75 106 TRP A CA 1
ATOM 840 C C . TRP A 1 106 ? -7.385 -0.387 17.145 1.00 96.75 106 TRP A C 1
ATOM 842 O O . TRP A 1 106 ? -6.723 -0.764 16.181 1.00 96.75 106 TRP A O 1
ATOM 852 N N . PHE A 1 107 ? -8.274 0.610 17.045 1.00 97.19 107 PHE A N 1
ATOM 853 C CA . PHE A 1 107 ? -8.566 1.296 15.778 1.00 97.19 107 PHE A CA 1
ATOM 854 C C . PHE A 1 107 ? -7.331 2.014 15.213 1.00 97.19 107 PHE A C 1
ATOM 856 O O . PHE A 1 107 ? -7.099 1.986 14.004 1.00 97.19 107 PHE A O 1
ATOM 863 N N . GLN A 1 108 ? -6.510 2.635 16.068 1.00 97.19 108 GLN A N 1
ATOM 864 C CA . GLN A 1 108 ? -5.241 3.245 15.654 1.00 97.19 108 GLN A CA 1
ATOM 865 C C . GLN A 1 108 ? -4.277 2.202 15.076 1.00 97.19 108 GLN A C 1
ATOM 867 O O . GLN A 1 108 ? -3.791 2.371 13.958 1.00 97.19 108 GLN A O 1
ATOM 872 N N . ASN A 1 109 ? -4.056 1.099 15.792 1.00 97.25 109 ASN A N 1
ATOM 873 C CA . ASN A 1 109 ? -3.186 0.013 15.346 1.00 97.25 109 ASN A CA 1
ATOM 874 C C . ASN A 1 109 ? -3.701 -0.645 14.065 1.00 97.25 109 ASN A C 1
ATOM 876 O O . ASN A 1 109 ? -2.914 -0.974 13.177 1.00 97.25 109 ASN A O 1
ATOM 880 N N . ARG A 1 110 ? -5.021 -0.815 13.942 1.00 96.62 110 ARG A N 1
ATOM 881 C CA . ARG A 1 110 ? -5.645 -1.376 12.745 1.00 96.62 110 ARG A CA 1
ATOM 882 C C . ARG A 1 110 ? -5.409 -0.484 11.530 1.00 96.62 110 ARG A C 1
ATOM 884 O O . ARG A 1 110 ? -4.970 -0.992 10.501 1.00 96.62 110 ARG A O 1
ATOM 891 N N . ARG A 1 111 ? -5.604 0.836 11.660 1.00 96.94 111 ARG A N 1
ATOM 892 C CA . ARG A 1 111 ? -5.291 1.804 10.593 1.00 96.94 111 ARG A CA 1
ATOM 893 C C . ARG A 1 111 ? -3.810 1.830 10.239 1.00 96.94 111 ARG A C 1
ATOM 895 O O . ARG A 1 111 ? -3.486 1.888 9.058 1.00 96.94 111 ARG A O 1
ATOM 902 N N . ALA A 1 112 ? -2.922 1.763 11.231 1.00 97.44 112 ALA A N 1
ATOM 903 C CA . ALA A 1 112 ? -1.483 1.711 10.989 1.00 97.44 112 ALA A CA 1
ATOM 904 C C . ALA A 1 112 ? -1.108 0.477 10.152 1.00 97.44 112 ALA A C 1
ATOM 906 O O . ALA A 1 112 ? -0.500 0.622 9.097 1.00 97.44 112 ALA A O 1
ATOM 907 N N . ARG A 1 113 ? -1.567 -0.717 10.556 1.00 96.88 113 ARG A N 1
ATOM 908 C CA . ARG A 1 113 ? -1.339 -1.966 9.806 1.00 96.88 113 ARG A CA 1
ATOM 909 C C . ARG A 1 113 ? -1.937 -1.921 8.402 1.00 96.88 113 ARG A C 1
ATOM 911 O O . ARG A 1 113 ? -1.300 -2.377 7.460 1.00 96.88 113 ARG A O 1
ATOM 918 N N . TRP A 1 114 ? -3.142 -1.371 8.252 1.00 95.69 114 TRP A N 1
ATOM 919 C CA . TRP A 1 114 ? -3.773 -1.206 6.942 1.00 95.69 114 TRP A CA 1
ATOM 920 C C . TRP A 1 114 ? -2.950 -0.290 6.031 1.00 95.69 114 TRP A C 1
ATOM 922 O O . TRP A 1 114 ? -2.689 -0.649 4.887 1.00 95.69 114 TRP A O 1
ATOM 932 N N . LYS A 1 115 ? -2.466 0.844 6.556 1.00 97.12 115 LYS A N 1
ATOM 933 C CA . LYS A 1 115 ? -1.607 1.769 5.810 1.00 97.12 115 LYS A CA 1
ATOM 934 C C . LYS A 1 115 ? -0.292 1.108 5.392 1.00 97.12 115 LYS A C 1
ATOM 936 O O . LYS A 1 115 ? 0.118 1.283 4.253 1.00 97.12 115 LYS A O 1
ATOM 941 N N . THR A 1 116 ? 0.338 0.329 6.273 1.00 97.75 116 THR A N 1
ATOM 942 C CA . THR A 1 116 ? 1.546 -0.443 5.934 1.00 97.75 116 THR A CA 1
ATOM 943 C C . THR A 1 116 ? 1.275 -1.433 4.803 1.00 97.75 116 THR A C 1
ATOM 945 O O . THR A 1 116 ? 1.950 -1.366 3.782 1.00 97.75 116 THR A O 1
ATOM 948 N N . LYS A 1 117 ? 0.229 -2.266 4.9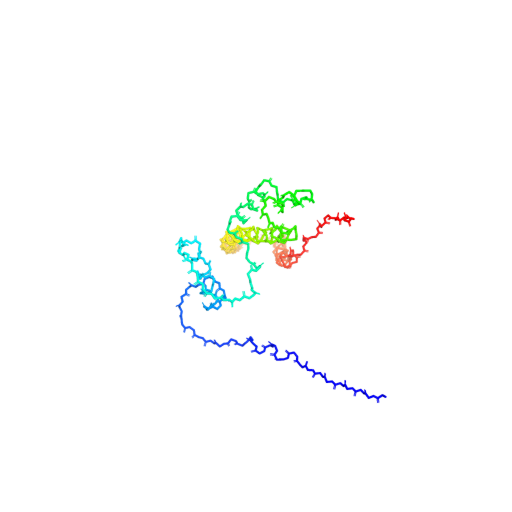20 1.00 97.00 117 LYS A N 1
ATOM 949 C CA . LYS A 1 117 ? -0.147 -3.218 3.860 1.00 97.00 117 LYS A CA 1
ATOM 950 C C . LYS A 1 117 ? -0.476 -2.531 2.534 1.00 97.00 117 LYS A C 1
ATOM 952 O O . LYS A 1 117 ? -0.227 -3.093 1.473 1.00 97.00 117 LYS A O 1
ATOM 957 N N . GLN A 1 118 ? -1.067 -1.338 2.578 1.00 97.06 118 GLN A N 1
ATOM 958 C CA . GLN A 1 118 ? -1.340 -0.560 1.373 1.00 97.06 118 GLN A CA 1
ATOM 959 C C . GLN A 1 118 ? -0.038 -0.074 0.723 1.00 97.06 118 GLN A C 1
ATOM 961 O O . GLN A 1 118 ? 0.152 -0.284 -0.469 1.00 97.06 118 GLN A O 1
ATOM 966 N N . LEU A 1 119 ? 0.889 0.484 1.509 1.00 98.12 119 LEU A N 1
ATOM 967 C CA . LEU A 1 119 ? 2.192 0.941 1.015 1.00 98.12 119 LEU A CA 1
ATOM 968 C C . LEU A 1 119 ? 3.026 -0.190 0.407 1.00 98.12 119 LEU A C 1
ATOM 970 O O . LEU A 1 119 ? 3.671 0.019 -0.614 1.00 98.12 119 LEU A O 1
ATOM 974 N N . GLU A 1 120 ? 3.002 -1.382 1.002 1.00 97.62 120 GLU A N 1
ATOM 975 C CA . GLU A 1 120 ? 3.682 -2.566 0.458 1.00 97.62 120 GLU A CA 1
ATOM 976 C C . GLU A 1 120 ? 3.153 -2.928 -0.937 1.00 97.62 120 GLU A C 1
ATOM 978 O O . GLU A 1 120 ? 3.935 -3.163 -1.860 1.00 97.62 120 GLU A O 1
ATOM 983 N N . LYS A 1 121 ? 1.826 -2.913 -1.117 1.00 98.12 121 LYS A N 1
ATOM 984 C CA . LYS A 1 121 ? 1.188 -3.165 -2.418 1.00 98.12 121 LYS A CA 1
ATOM 985 C C . LYS A 1 121 ? 1.528 -2.084 -3.437 1.00 98.12 121 LYS A C 1
ATOM 987 O O . LYS A 1 121 ? 1.920 -2.410 -4.556 1.00 98.12 121 LYS A O 1
ATOM 992 N N . ASP A 1 122 ? 1.403 -0.819 -3.046 1.00 97.81 122 ASP A N 1
ATOM 993 C CA . ASP A 1 122 ? 1.676 0.324 -3.921 1.00 97.81 122 ASP A CA 1
ATOM 994 C C . ASP A 1 122 ? 3.145 0.324 -4.370 1.00 97.81 122 ASP A C 1
ATOM 996 O O . ASP A 1 122 ? 3.442 0.520 -5.549 1.00 97.81 122 ASP A O 1
ATOM 1000 N N . TYR A 1 123 ? 4.066 0.017 -3.451 1.00 98.44 123 TYR A N 1
ATOM 1001 C CA . TYR A 1 123 ? 5.479 -0.168 -3.765 1.00 98.44 123 TYR A CA 1
ATOM 1002 C C . TYR A 1 123 ? 5.702 -1.331 -4.736 1.00 98.44 123 TYR A C 1
ATOM 1004 O O . TYR A 1 123 ? 6.466 -1.189 -5.689 1.00 98.44 123 TYR A O 1
ATOM 1012 N N . GLY A 1 124 ? 5.019 -2.463 -4.539 1.00 98.31 124 GLY A N 1
ATOM 1013 C CA . GLY A 1 124 ? 5.082 -3.602 -5.455 1.00 98.31 124 GLY A CA 1
ATOM 1014 C C . GLY A 1 124 ? 4.682 -3.225 -6.884 1.00 98.31 124 GLY A C 1
ATOM 1015 O O . GLY A 1 124 ? 5.413 -3.525 -7.826 1.00 98.31 124 GLY A O 1
ATOM 1016 N N . VAL A 1 125 ? 3.572 -2.501 -7.046 1.00 98.31 125 VAL A N 1
ATOM 1017 C CA . VAL A 1 125 ? 3.118 -1.997 -8.355 1.00 98.31 125 VAL A CA 1
ATOM 1018 C C . VAL A 1 125 ? 4.141 -1.036 -8.959 1.00 98.31 125 VAL A C 1
ATOM 1020 O O . VAL A 1 125 ? 4.510 -1.174 -10.125 1.00 98.31 125 VAL A O 1
ATOM 1023 N N . LEU A 1 126 ? 4.634 -0.080 -8.169 1.00 98.50 126 LEU A N 1
ATOM 1024 C CA . LEU A 1 126 ? 5.618 0.894 -8.634 1.00 98.50 126 LEU A CA 1
ATOM 1025 C C . LEU A 1 126 ? 6.919 0.220 -9.087 1.00 98.50 126 LEU A C 1
ATOM 1027 O O . LEU A 1 126 ? 7.480 0.596 -10.115 1.00 98.50 126 LEU A O 1
ATOM 1031 N N . LYS A 1 127 ? 7.378 -0.793 -8.350 1.00 98.12 127 LYS A N 1
ATOM 1032 C CA . LYS A 1 127 ? 8.571 -1.570 -8.686 1.00 98.12 127 LYS A CA 1
ATOM 1033 C C . LYS A 1 127 ? 8.404 -2.322 -10.005 1.00 98.12 127 LYS A C 1
ATOM 1035 O O . LYS A 1 127 ? 9.288 -2.238 -10.848 1.00 98.12 127 LYS A O 1
ATOM 1040 N N . LEU A 1 128 ? 7.266 -2.987 -10.214 1.00 98.44 128 LEU A N 1
ATOM 1041 C CA . LEU A 1 128 ? 6.978 -3.666 -11.482 1.00 98.44 128 LEU A CA 1
ATOM 1042 C C . LEU A 1 128 ? 6.979 -2.689 -12.666 1.00 98.44 128 LEU A C 1
ATOM 1044 O O . LEU A 1 128 ? 7.555 -2.989 -13.710 1.00 98.44 128 LEU A O 1
ATOM 1048 N N . ASN A 1 129 ? 6.390 -1.504 -12.492 1.00 98.25 129 ASN A N 1
ATOM 1049 C CA . ASN A 1 129 ? 6.397 -0.463 -13.521 1.00 98.25 129 ASN A CA 1
ATOM 1050 C C . ASN A 1 129 ? 7.812 0.046 -13.814 1.00 98.25 129 ASN A C 1
ATOM 1052 O O . ASN A 1 129 ? 8.166 0.250 -14.973 1.00 98.25 129 ASN A O 1
ATOM 1056 N N . TYR A 1 130 ? 8.622 0.243 -12.772 1.00 98.38 130 TYR A N 1
ATOM 1057 C CA . TYR A 1 130 ? 10.020 0.636 -12.920 1.00 98.38 130 TYR A CA 1
ATOM 1058 C C . TYR A 1 130 ? 10.825 -0.422 -13.680 1.00 98.38 130 TYR A C 1
ATOM 1060 O O . TYR A 1 130 ? 11.551 -0.078 -14.609 1.00 98.38 130 TYR A O 1
ATOM 1068 N N . ASP A 1 131 ? 10.676 -1.698 -13.322 1.00 98.31 131 ASP A N 1
ATOM 1069 C CA . ASP A 1 131 ? 11.394 -2.795 -13.969 1.00 98.31 131 ASP A CA 1
ATOM 1070 C C . ASP A 1 131 ? 11.009 -2.912 -15.454 1.00 98.31 131 ASP A C 1
ATOM 1072 O O . ASP A 1 131 ? 11.885 -3.073 -16.304 1.00 98.31 131 ASP A O 1
ATOM 1076 N N . ALA A 1 132 ? 9.723 -2.753 -15.785 1.00 98.31 132 ALA A N 1
ATOM 1077 C CA . ALA A 1 132 ? 9.252 -2.717 -17.170 1.00 98.31 132 ALA A CA 1
ATOM 1078 C C . ALA A 1 132 ? 9.838 -1.527 -17.949 1.00 98.31 132 ALA A C 1
ATOM 1080 O O . ALA A 1 132 ? 10.421 -1.711 -19.016 1.00 98.31 132 ALA A O 1
ATOM 1081 N N . LEU A 1 133 ? 9.764 -0.318 -17.383 1.00 98.31 133 LEU A N 1
ATOM 1082 C CA . LEU A 1 133 ? 10.308 0.889 -18.010 1.00 98.31 133 LEU A CA 1
ATOM 1083 C C . LEU A 1 133 ? 11.824 0.795 -18.221 1.00 98.31 133 LEU A C 1
ATOM 1085 O O . LEU A 1 133 ? 12.347 1.259 -19.231 1.00 98.31 133 LEU A O 1
ATOM 1089 N N . LYS A 1 134 ? 12.538 0.188 -17.271 1.00 98.25 134 LYS A N 1
ATOM 1090 C CA . LYS A 1 134 ? 13.976 -0.041 -17.373 1.00 98.25 134 LYS A CA 1
ATOM 1091 C C . LYS A 1 134 ? 14.317 -0.991 -18.519 1.00 98.25 134 LYS A C 1
ATOM 1093 O O . LYS A 1 134 ? 15.260 -0.724 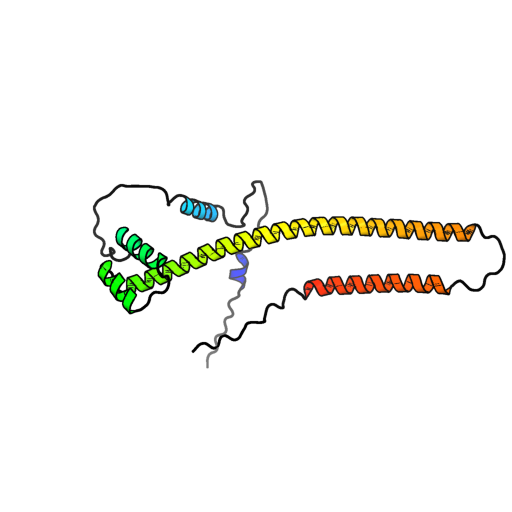-19.255 1.00 98.25 134 LYS A O 1
ATOM 1098 N N . LEU A 1 135 ? 13.547 -2.066 -18.695 1.00 98.12 135 LEU A N 1
ATOM 1099 C CA . LEU A 1 135 ? 13.729 -2.971 -19.830 1.00 98.12 135 LEU A CA 1
ATOM 1100 C C . LEU A 1 135 ? 13.523 -2.245 -21.163 1.00 98.12 135 LEU A C 1
ATOM 1102 O O . LEU A 1 135 ? 14.351 -2.386 -22.062 1.00 98.12 135 LEU A O 1
ATOM 1106 N N . ASP A 1 136 ? 12.468 -1.439 -21.274 1.00 97.94 136 ASP A N 1
ATOM 1107 C CA . ASP A 1 136 ? 12.198 -0.651 -22.481 1.00 97.94 136 ASP A CA 1
ATOM 1108 C C . ASP A 1 136 ? 13.316 0.363 -22.756 1.00 97.94 136 ASP A C 1
ATOM 1110 O O . ASP A 1 136 ? 13.751 0.522 -23.898 1.00 97.94 136 ASP A O 1
ATOM 1114 N N . TYR A 1 137 ? 13.834 1.008 -21.708 1.00 98.00 137 TYR A N 1
ATOM 1115 C CA . TYR A 1 137 ? 14.985 1.900 -21.809 1.00 98.00 137 TYR A CA 1
ATOM 1116 C C . TYR A 1 137 ? 16.227 1.168 -22.333 1.00 98.00 137 TYR A C 1
ATOM 1118 O O . TYR A 1 137 ? 16.844 1.635 -23.289 1.00 98.00 137 TYR A O 1
ATOM 1126 N N . ASP A 1 138 ? 16.569 0.007 -21.768 1.00 97.88 138 ASP A N 1
ATOM 1127 C CA . ASP A 1 138 ? 17.733 -0.784 -22.189 1.00 97.88 138 ASP A CA 1
ATOM 1128 C C . ASP A 1 138 ? 17.613 -1.239 -23.657 1.00 97.88 138 ASP A C 1
ATOM 1130 O O . ASP A 1 138 ? 18.611 -1.355 -24.378 1.00 97.88 138 ASP A O 1
ATOM 1134 N N . VAL A 1 139 ? 16.390 -1.522 -24.120 1.00 97.81 139 VAL A N 1
ATOM 1135 C CA . VAL A 1 139 ? 16.107 -1.830 -25.529 1.00 97.81 139 VAL A CA 1
ATOM 1136 C C . VAL A 1 139 ? 16.332 -0.594 -26.396 1.00 97.81 139 VAL A C 1
ATOM 1138 O O . VAL A 1 139 ? 17.096 -0.655 -27.363 1.00 97.81 139 VAL A O 1
ATOM 1141 N N . LEU A 1 140 ? 15.731 0.537 -26.026 1.00 97.69 140 LEU A N 1
ATOM 1142 C CA . LEU A 1 140 ? 15.835 1.784 -26.779 1.00 97.69 140 LEU A CA 1
ATOM 1143 C C . LEU A 1 140 ? 17.281 2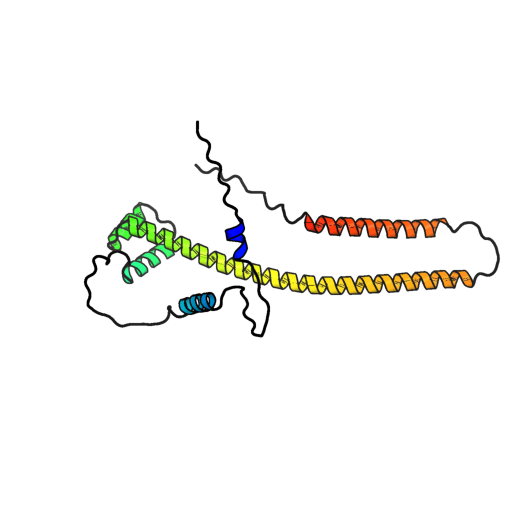.299 -26.843 1.00 97.69 140 LEU A C 1
ATOM 1145 O O . LEU A 1 140 ? 17.718 2.811 -27.873 1.00 97.69 140 LEU A O 1
ATOM 1149 N N . GLU A 1 141 ? 18.055 2.124 -25.773 1.00 97.38 141 GLU A N 1
ATOM 1150 C CA . GLU A 1 141 ? 19.472 2.477 -25.722 1.00 97.38 141 GLU A CA 1
ATOM 1151 C C . GLU A 1 141 ? 20.287 1.675 -26.749 1.00 97.38 141 GLU A C 1
ATOM 1153 O O . GLU A 1 141 ? 21.084 2.246 -27.503 1.00 97.38 141 GLU A O 1
ATOM 1158 N N . LYS A 1 142 ? 20.043 0.361 -26.854 1.00 97.62 142 LYS A N 1
ATOM 1159 C CA . LYS A 1 142 ? 20.693 -0.500 -27.858 1.00 97.62 142 LYS A CA 1
ATOM 1160 C C . LYS A 1 142 ? 20.305 -0.114 -29.280 1.00 97.62 142 LYS A C 1
ATOM 1162 O O . LYS A 1 142 ? 21.167 -0.074 -30.163 1.00 97.62 142 LYS A O 1
ATOM 1167 N N . GLU A 1 143 ? 19.029 0.181 -29.515 1.00 97.44 143 GLU A N 1
ATOM 1168 C CA . GLU A 1 143 ? 18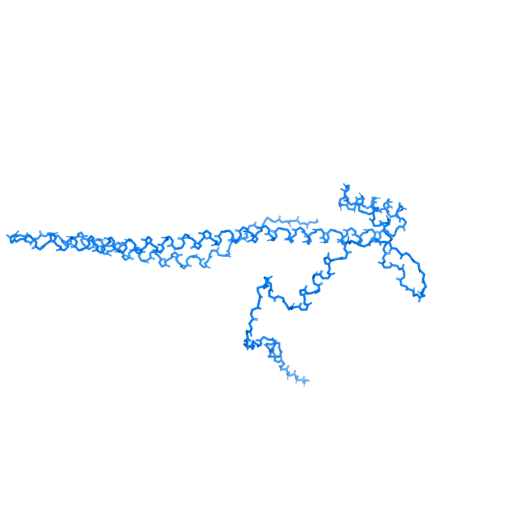.551 0.648 -30.817 1.00 97.44 143 GLU A CA 1
ATOM 1169 C C . GLU A 1 143 ? 19.200 1.977 -31.202 1.00 97.44 143 GLU A C 1
ATOM 1171 O O . GLU A 1 143 ? 19.723 2.115 -32.310 1.00 97.44 143 GLU A O 1
ATOM 1176 N N . ASN A 1 144 ? 19.261 2.928 -30.271 1.00 95.81 144 ASN A N 1
ATOM 1177 C CA . ASN A 1 144 ? 19.907 4.216 -30.482 1.00 95.81 144 ASN A CA 1
ATOM 1178 C C . ASN A 1 144 ? 21.407 4.055 -30.787 1.00 95.81 144 ASN A C 1
ATOM 1180 O O . ASN A 1 144 ? 21.923 4.675 -31.718 1.00 95.81 144 ASN A O 1
ATOM 1184 N N . ALA A 1 145 ? 22.109 3.165 -30.079 1.00 97.44 145 ALA A N 1
ATOM 1185 C CA . ALA A 1 145 ? 23.510 2.851 -30.360 1.00 97.44 145 ALA A CA 1
ATOM 1186 C C . ALA A 1 145 ? 23.703 2.250 -31.768 1.00 97.44 145 ALA A C 1
ATOM 1188 O O . ALA A 1 145 ? 24.615 2.647 -32.504 1.00 97.44 145 ALA A O 1
ATOM 1189 N N . SER A 1 146 ? 22.820 1.334 -32.176 1.00 96.69 146 SER A N 1
ATOM 1190 C CA . SER A 1 146 ? 22.814 0.744 -33.520 1.00 96.69 146 SER A CA 1
ATOM 1191 C C . SER A 1 146 ? 22.570 1.799 -34.605 1.00 96.69 146 SER A C 1
ATOM 1193 O O . SER A 1 146 ? 23.331 1.899 -35.576 1.00 96.69 146 SER A O 1
ATOM 1195 N N . LEU A 1 147 ? 21.567 2.660 -34.409 1.00 95.88 147 LEU A N 1
ATOM 1196 C CA . LEU A 1 147 ? 21.254 3.764 -35.313 1.00 95.88 147 LEU A CA 1
ATOM 1197 C C . LEU A 1 147 ? 22.404 4.770 -35.398 1.00 95.88 147 LEU A C 1
ATOM 1199 O O . LEU A 1 147 ? 22.761 5.191 -36.497 1.00 95.88 147 LEU A O 1
ATOM 1203 N N . ALA A 1 148 ? 23.044 5.112 -34.279 1.00 96.00 148 ALA A N 1
ATOM 1204 C CA . ALA A 1 148 ? 24.203 5.999 -34.262 1.00 96.00 148 ALA A CA 1
ATOM 1205 C C . ALA A 1 148 ? 25.374 5.426 -35.080 1.00 96.00 148 ALA A C 1
ATOM 1207 O O . ALA A 1 148 ? 25.983 6.144 -35.882 1.00 96.00 148 ALA A O 1
ATOM 1208 N N . SER A 1 149 ? 25.649 4.124 -34.944 1.00 96.25 149 SER A N 1
ATOM 1209 C CA . SER A 1 149 ? 26.635 3.420 -35.775 1.00 96.25 149 SER A CA 1
ATOM 1210 C C . SER A 1 149 ? 26.253 3.469 -37.257 1.00 96.25 149 SER A C 1
ATOM 1212 O O . SER A 1 149 ? 27.080 3.801 -38.113 1.00 96.25 149 SER A O 1
ATOM 1214 N N . LYS A 1 150 ? 24.970 3.250 -37.575 1.00 95.25 150 LYS A N 1
ATOM 1215 C CA . LYS A 1 150 ? 24.482 3.298 -38.955 1.00 95.25 150 LYS A CA 1
ATOM 1216 C C . LYS A 1 150 ? 24.595 4.688 -39.575 1.00 95.25 150 LYS A C 1
ATOM 1218 O O . LYS A 1 150 ? 25.029 4.825 -40.720 1.00 95.25 150 LYS A O 1
ATOM 1223 N N . VAL A 1 151 ? 24.248 5.726 -38.820 1.00 94.94 151 VAL A N 1
ATOM 1224 C CA . VAL A 1 151 ? 24.398 7.126 -39.230 1.00 94.94 151 VAL A CA 1
ATOM 1225 C C . VAL A 1 151 ? 25.865 7.439 -39.511 1.00 94.94 151 VAL A C 1
ATOM 1227 O O . VAL A 1 151 ? 26.165 8.066 -40.528 1.00 94.94 151 VAL A O 1
ATOM 1230 N N . LYS A 1 152 ? 26.789 6.976 -38.662 1.00 95.56 152 LYS A N 1
ATOM 1231 C CA . LYS A 1 152 ? 28.231 7.135 -38.887 1.00 95.56 152 LYS A CA 1
ATOM 1232 C C . LYS A 1 152 ? 28.672 6.458 -40.189 1.00 95.56 152 LYS A C 1
ATOM 1234 O O . LYS A 1 152 ? 29.293 7.109 -41.026 1.00 95.56 152 LYS A O 1
ATOM 1239 N N . GLU A 1 153 ? 28.281 5.203 -40.408 1.00 95.56 153 GLU A N 1
ATOM 1240 C CA . GLU A 1 153 ? 28.605 4.447 -41.627 1.00 95.56 153 GLU A CA 1
ATOM 1241 C C . GLU A 1 153 ? 28.093 5.151 -42.898 1.00 95.56 153 GLU A C 1
ATOM 1243 O O . GLU A 1 153 ? 28.823 5.294 -43.884 1.00 95.56 153 GLU A O 1
ATOM 1248 N N . LEU A 1 154 ? 26.839 5.614 -42.886 1.00 93.69 154 LEU A N 1
ATOM 1249 C CA . LEU A 1 154 ? 26.233 6.317 -44.018 1.00 93.69 154 LEU A CA 1
ATOM 1250 C C . LEU A 1 154 ? 26.916 7.662 -44.283 1.00 93.69 154 LEU A C 1
ATOM 1252 O O . LEU A 1 154 ? 27.209 7.971 -45.438 1.00 93.69 154 LEU A O 1
ATOM 1256 N N . ARG A 1 155 ? 27.248 8.428 -43.236 1.00 92.62 155 ARG A N 1
ATOM 1257 C CA . ARG A 1 155 ? 28.015 9.680 -43.364 1.00 92.62 155 ARG A CA 1
ATOM 1258 C C . ARG A 1 155 ? 29.376 9.442 -44.009 1.00 92.62 155 ARG A C 1
ATOM 1260 O O . ARG A 1 155 ? 29.776 10.189 -44.899 1.00 92.62 155 ARG A O 1
ATOM 1267 N N . GLU A 1 156 ? 30.071 8.379 -43.618 1.00 93.50 156 GLU A N 1
ATOM 1268 C CA . GLU A 1 156 ? 31.339 8.008 -44.243 1.00 93.50 156 GLU A CA 1
ATOM 1269 C C . GLU A 1 156 ? 31.170 7.588 -45.711 1.00 93.50 156 GLU A C 1
ATOM 1271 O O . GLU A 1 156 ? 31.983 7.974 -46.553 1.00 93.50 156 GLU A O 1
ATOM 1276 N N . LYS A 1 157 ? 30.115 6.833 -46.053 1.00 93.25 157 LYS A N 1
ATOM 1277 C CA . LYS A 1 157 ? 29.805 6.474 -47.450 1.00 93.25 157 LYS A CA 1
ATOM 1278 C C . LYS A 1 157 ? 29.533 7.708 -48.307 1.00 93.25 157 LYS A C 1
ATOM 1280 O O . LYS A 1 157 ? 30.098 7.804 -49.395 1.00 93.25 157 LYS A O 1
ATOM 1285 N N . VAL A 1 158 ? 28.738 8.657 -47.811 1.00 92.44 158 VAL A N 1
ATOM 1286 C CA . VAL A 1 158 ? 28.465 9.931 -48.496 1.00 92.44 158 VAL A CA 1
ATOM 1287 C C . VAL A 1 158 ? 29.761 10.712 -48.717 1.00 92.44 158 VAL A C 1
ATOM 1289 O O . VAL A 1 158 ? 30.034 11.129 -49.839 1.00 92.44 158 VAL A O 1
ATOM 1292 N N . ASN A 1 159 ? 30.616 10.823 -47.697 1.00 87.56 159 ASN A N 1
ATOM 1293 C CA . ASN A 1 159 ? 31.913 11.495 -47.827 1.00 87.56 159 ASN A CA 1
ATOM 1294 C C . ASN A 1 159 ? 32.824 10.818 -48.865 1.00 87.56 159 ASN A C 1
ATOM 1296 O O . ASN A 1 159 ? 33.487 11.500 -49.647 1.00 87.56 159 ASN A O 1
ATOM 1300 N N . ARG A 1 160 ? 32.849 9.478 -48.912 1.00 88.06 160 ARG A N 1
ATOM 1301 C CA . ARG A 1 160 ? 33.601 8.723 -49.930 1.00 88.06 160 ARG A CA 1
ATOM 1302 C C . ARG A 1 160 ? 33.052 8.951 -51.340 1.00 88.06 160 ARG A C 1
ATOM 1304 O O . ARG A 1 160 ? 33.843 9.133 -52.261 1.00 88.06 160 ARG A O 1
ATOM 1311 N N . ALA A 1 161 ? 31.729 8.963 -51.508 1.00 84.50 161 ALA A N 1
ATOM 1312 C CA . ALA A 1 161 ? 31.081 9.223 -52.793 1.00 84.50 161 ALA A CA 1
ATOM 1313 C C . ALA A 1 161 ? 31.346 10.655 -53.287 1.00 84.50 161 ALA A C 1
ATOM 1315 O O . ALA A 1 161 ? 31.731 10.838 -54.440 1.00 84.50 161 ALA A O 1
ATOM 1316 N N . MET A 1 162 ? 31.251 11.654 -52.402 1.00 80.38 162 MET A N 1
ATOM 1317 C CA . MET A 1 162 ? 31.611 13.040 -52.720 1.00 80.38 162 MET A CA 1
ATOM 1318 C C . MET A 1 162 ? 33.082 13.171 -53.136 1.00 80.38 162 MET A C 1
ATOM 1320 O O . MET A 1 162 ? 33.383 13.861 -54.104 1.00 80.38 162 MET A O 1
ATOM 1324 N N . LYS A 1 163 ? 34.002 12.469 -52.459 1.00 74.94 163 LYS A N 1
ATOM 1325 C CA . LYS A 1 163 ? 35.431 12.493 -52.806 1.00 74.94 163 LYS A CA 1
ATOM 1326 C C . LYS A 1 163 ? 35.728 11.814 -54.150 1.00 74.94 163 LYS A C 1
ATOM 1328 O O . LYS A 1 163 ? 36.584 12.297 -54.882 1.00 74.94 163 LYS A O 1
ATOM 1333 N N . LYS A 1 164 ? 35.014 10.734 -54.497 1.00 70.62 164 LYS A N 1
ATOM 1334 C CA . LYS A 1 164 ? 35.132 10.064 -55.807 1.00 70.62 164 LYS A CA 1
ATOM 1335 C C . LYS A 1 164 ? 34.583 10.917 -56.958 1.00 70.62 164 LYS A C 1
ATOM 1337 O O . LYS A 1 164 ? 35.252 11.035 -57.974 1.00 70.62 164 LYS A O 1
ATOM 1342 N N . GLY A 1 165 ? 33.446 11.593 -56.774 1.00 59.66 165 GLY A N 1
ATOM 1343 C CA . GLY A 1 165 ? 32.864 12.486 -57.792 1.00 59.66 165 GLY A CA 1
ATOM 1344 C C . GLY A 1 165 ? 33.650 13.782 -58.064 1.00 59.66 165 GLY A C 1
ATOM 1345 O O . GLY A 1 165 ? 33.354 14.489 -59.028 1.00 59.66 165 GLY A O 1
ATOM 1346 N N . SER A 1 166 ? 34.646 14.110 -57.233 1.00 54.66 166 SER A N 1
ATOM 1347 C CA . SER A 1 166 ? 35.594 15.210 -57.470 1.00 54.66 166 SER A CA 1
ATOM 1348 C C . SER A 1 166 ? 36.884 14.778 -58.177 1.00 54.66 166 SER A C 1
ATOM 1350 O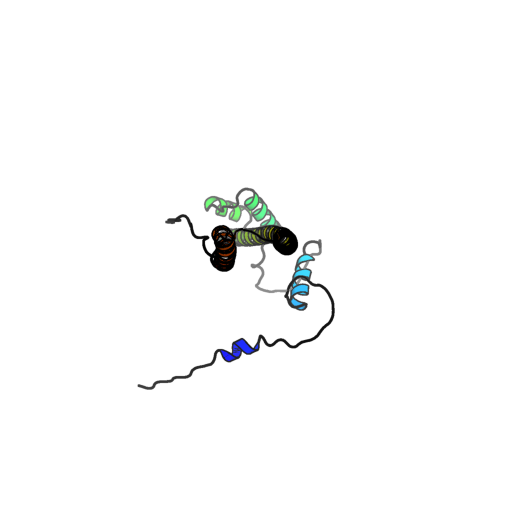 O . SER A 1 166 ? 37.622 15.655 -58.605 1.00 54.66 166 SER A O 1
ATOM 1352 N N . MET A 1 167 ? 37.165 13.474 -58.309 1.00 51.31 167 MET A N 1
ATOM 1353 C CA . MET A 1 167 ? 38.396 12.964 -58.940 1.00 51.31 167 MET A CA 1
ATOM 1354 C C . MET A 1 167 ? 38.223 12.641 -60.440 1.00 51.31 167 MET A C 1
ATOM 1356 O O . MET A 1 167 ? 39.213 12.445 -61.129 1.00 51.31 167 MET A O 1
ATOM 1360 N N . GLU A 1 168 ? 36.986 12.598 -60.950 1.00 48.91 168 GLU A N 1
ATOM 1361 C CA . GLU A 1 168 ? 36.668 12.358 -62.376 1.00 48.91 168 GLU A CA 1
ATOM 1362 C C . GLU A 1 168 ? 36.355 13.641 -63.174 1.00 48.91 168 GLU A C 1
ATOM 1364 O O . GLU A 1 168 ? 35.973 13.569 -64.339 1.00 48.91 168 GLU A O 1
ATOM 1369 N N . ARG A 1 169 ? 36.520 14.831 -62.583 1.00 49.06 169 ARG A N 1
ATOM 1370 C CA . ARG A 1 169 ? 36.461 16.100 -63.326 1.00 49.06 169 ARG A CA 1
ATOM 1371 C C . ARG A 1 169 ? 37.873 16.603 -63.577 1.00 49.06 169 ARG A C 1
ATOM 1373 O O . ARG A 1 169 ? 38.422 17.338 -62.760 1.00 49.06 169 ARG A O 1
ATOM 1380 N N . ASP A 1 170 ? 38.432 16.142 -64.689 1.00 48.06 170 ASP A N 1
ATOM 1381 C CA . ASP A 1 170 ? 39.613 16.735 -65.304 1.00 48.06 170 ASP A CA 1
ATOM 1382 C C . ASP A 1 170 ? 39.299 18.155 -65.818 1.00 48.06 170 ASP A C 1
ATOM 1384 O O . ASP A 1 170 ? 38.145 18.511 -66.073 1.00 48.06 170 ASP A O 1
ATOM 1388 N N . ASP A 1 171 ? 40.361 18.949 -65.865 1.00 50.41 171 ASP A N 1
ATOM 1389 C CA . ASP A 1 171 ? 40.501 20.400 -65.944 1.00 50.41 171 ASP A CA 1
ATOM 1390 C C . ASP A 1 171 ? 39.415 21.203 -66.679 1.00 50.41 171 ASP A C 1
ATOM 1392 O O . ASP A 1 171 ? 39.261 21.128 -67.897 1.00 50.41 171 ASP A O 1
ATOM 1396 N N . SER A 1 172 ? 38.745 22.108 -65.952 1.00 53.44 172 SER A N 1
ATOM 1397 C CA . SER A 1 172 ? 38.895 23.569 -66.123 1.00 53.44 172 SER A CA 1
ATOM 1398 C C . SER A 1 172 ? 37.883 24.367 -65.274 1.00 53.44 172 SER A C 1
ATOM 1400 O O . SER A 1 172 ? 36.699 24.052 -65.185 1.00 53.44 172 SER A O 1
ATOM 1402 N N . ASN A 1 173 ? 38.378 25.460 -64.683 1.00 51.56 173 ASN A N 1
ATOM 1403 C CA . ASN A 1 173 ? 37.660 26.522 -63.966 1.00 51.56 173 ASN A CA 1
ATOM 1404 C C . ASN A 1 173 ? 37.307 26.267 -62.483 1.00 51.56 173 ASN A C 1
ATOM 1406 O O . ASN A 1 173 ? 36.205 25.870 -62.098 1.00 51.56 173 ASN A O 1
ATOM 1410 N N . ARG A 1 174 ? 38.285 26.562 -61.620 1.00 56.19 174 ARG A N 1
ATOM 1411 C CA . ARG A 1 174 ? 38.173 26.557 -60.161 1.00 56.19 174 ARG A CA 1
ATOM 1412 C C . ARG A 1 174 ? 37.901 27.977 -59.671 1.00 56.19 174 ARG A C 1
ATOM 1414 O O . ARG A 1 174 ? 38.852 28.701 -59.441 1.00 56.19 174 ARG A O 1
ATOM 1421 N N . ASP A 1 175 ? 36.636 28.325 -59.455 1.00 52.41 175 ASP A N 1
ATOM 1422 C CA . ASP A 1 175 ? 36.246 29.369 -58.499 1.00 52.41 175 ASP A CA 1
ATOM 1423 C C . ASP A 1 175 ? 34.777 29.187 -58.078 1.00 52.41 175 ASP A C 1
ATOM 1425 O O . ASP A 1 175 ? 33.875 29.171 -58.911 1.00 52.41 175 ASP A O 1
ATOM 1429 N N . GLY A 1 176 ? 34.530 29.002 -56.772 1.00 56.50 176 GLY A N 1
ATOM 1430 C CA . GLY A 1 176 ? 33.184 29.161 -56.191 1.00 56.50 176 GLY A CA 1
ATOM 1431 C C . GLY A 1 176 ? 32.753 28.208 -55.063 1.00 56.50 176 GLY A C 1
ATOM 1432 O O . GLY A 1 176 ? 31.939 28.586 -54.226 1.00 56.50 176 GLY A O 1
ATOM 1433 N N . ASN A 1 177 ? 33.292 26.991 -54.948 1.00 56.41 177 ASN A N 1
ATOM 1434 C CA . ASN A 1 177 ? 32.636 25.940 -54.139 1.00 56.41 177 ASN A CA 1
ATOM 1435 C C . ASN A 1 177 ? 33.190 25.715 -52.716 1.00 56.41 177 ASN A C 1
ATOM 1437 O O . ASN A 1 177 ? 33.172 24.591 -52.217 1.00 56.41 177 ASN A O 1
ATOM 1441 N N . ASN A 1 178 ? 33.650 26.764 -52.025 1.00 57.62 178 ASN A N 1
ATOM 1442 C CA . ASN A 1 178 ? 34.109 26.649 -50.626 1.00 57.62 178 ASN A CA 1
ATOM 1443 C C . ASN A 1 178 ? 33.018 26.978 -49.576 1.00 57.62 178 ASN A C 1
ATOM 1445 O O . ASN A 1 178 ? 33.197 26.729 -48.386 1.00 57.62 178 ASN A O 1
ATOM 1449 N N . SER A 1 179 ? 31.863 27.506 -49.998 1.00 60.78 179 SER A N 1
ATOM 1450 C CA . SER A 1 179 ? 30.800 27.970 -49.085 1.00 60.78 179 SER A CA 1
ATOM 1451 C C . SER A 1 179 ? 29.963 26.823 -48.483 1.00 60.78 179 SER A C 1
ATOM 1453 O O . SER A 1 179 ? 29.705 26.785 -47.279 1.00 60.78 179 SER A O 1
ATOM 1455 N N . TYR A 1 180 ? 29.618 25.806 -49.280 1.00 54.16 180 TYR A N 1
ATOM 1456 C CA . TYR A 1 180 ? 28.732 24.716 -48.841 1.00 54.16 180 TYR A CA 1
ATOM 1457 C C . TYR A 1 180 ? 29.397 23.724 -47.868 1.00 54.16 180 TYR A C 1
ATOM 1459 O O . TYR A 1 180 ? 28.760 23.221 -46.942 1.00 54.16 180 TYR A O 1
ATOM 1467 N N . ILE A 1 181 ? 30.701 23.471 -48.031 1.00 55.91 181 ILE A N 1
ATOM 1468 C CA . ILE A 1 181 ? 31.463 22.578 -47.140 1.00 55.91 181 ILE A CA 1
ATOM 1469 C C . ILE A 1 181 ? 31.709 23.221 -45.766 1.00 55.91 181 ILE A C 1
ATOM 1471 O O . ILE A 1 181 ? 31.755 22.511 -44.759 1.00 55.91 181 ILE A O 1
ATOM 1475 N N . SER A 1 182 ? 31.810 24.552 -45.702 1.00 58.84 182 SER A N 1
ATOM 1476 C CA . SER A 1 182 ? 31.914 25.293 -44.439 1.00 58.84 182 SER A CA 1
ATOM 1477 C C . SER A 1 182 ? 30.631 25.169 -43.601 1.00 58.84 182 SER A C 1
ATOM 1479 O O . SER A 1 182 ? 30.689 24.846 -42.412 1.00 58.84 182 SER A O 1
ATOM 1481 N N . MET A 1 183 ? 29.458 25.284 -44.236 1.00 57.16 183 MET A N 1
ATOM 1482 C CA . MET A 1 183 ? 28.163 25.163 -43.550 1.00 57.16 183 MET A CA 1
ATOM 1483 C C . MET A 1 183 ? 27.911 23.763 -42.963 1.00 57.16 183 MET A C 1
ATOM 1485 O O . MET A 1 183 ? 27.423 23.637 -41.839 1.00 57.16 183 MET A O 1
ATOM 1489 N N . LEU A 1 184 ? 28.297 22.694 -43.668 1.00 55.72 184 LEU A N 1
ATOM 1490 C CA . LEU A 1 184 ? 28.117 21.316 -43.183 1.00 55.72 184 LEU A CA 1
ATOM 1491 C C . LEU A 1 184 ? 29.026 20.970 -41.991 1.00 55.72 184 LEU A C 1
ATOM 1493 O O . LEU A 1 184 ? 28.640 20.180 -41.127 1.00 55.72 184 LEU A O 1
ATOM 1497 N N . LYS A 1 185 ? 30.221 21.567 -41.915 1.00 59.41 185 LYS A N 1
ATOM 1498 C CA . LYS A 1 185 ? 31.129 21.409 -40.766 1.00 59.41 185 LYS A CA 1
ATOM 1499 C C . LYS A 1 185 ? 30.618 22.153 -39.532 1.00 59.41 185 LYS A C 1
ATOM 1501 O O . LYS A 1 185 ? 30.695 21.605 -38.436 1.00 59.41 185 LYS A O 1
ATOM 1506 N N . ASN A 1 186 ? 30.032 23.337 -39.718 1.00 56.28 186 ASN A N 1
ATOM 1507 C CA . ASN A 1 186 ? 29.437 24.109 -38.627 1.00 56.28 186 ASN A CA 1
ATOM 1508 C C . ASN A 1 186 ? 28.238 23.380 -37.987 1.00 56.28 186 ASN A C 1
ATOM 1510 O O . ASN A 1 186 ? 28.142 23.300 -36.765 1.00 56.28 186 ASN A O 1
ATOM 1514 N N . ASN A 1 187 ? 27.396 22.730 -38.799 1.00 56.03 187 ASN A N 1
ATOM 1515 C CA . ASN A 1 187 ? 26.263 21.942 -38.299 1.00 56.03 187 ASN A CA 1
ATOM 1516 C C . ASN A 1 187 ? 26.677 20.707 -37.484 1.00 56.03 187 ASN A C 1
ATOM 1518 O O . ASN A 1 187 ? 26.005 20.366 -36.514 1.00 56.03 187 ASN A O 1
ATOM 1522 N N . ASN A 1 188 ? 27.786 20.039 -37.818 1.00 57.28 188 ASN A N 1
ATOM 1523 C CA . ASN A 1 188 ? 28.267 18.918 -37.001 1.00 57.28 188 ASN A CA 1
ATOM 1524 C C . ASN A 1 188 ? 28.775 19.384 -35.627 1.00 57.28 188 ASN A C 1
ATOM 1526 O O . ASN A 1 188 ? 28.546 18.688 -34.643 1.00 57.28 188 ASN A O 1
ATOM 1530 N N . ASN A 1 189 ? 29.399 20.562 -35.539 1.00 58.09 189 ASN A N 1
ATOM 1531 C CA . ASN A 1 189 ? 29.802 21.140 -34.253 1.00 58.09 189 ASN A CA 1
ATOM 1532 C C . ASN A 1 189 ? 28.587 21.577 -33.422 1.00 58.09 189 ASN A C 1
ATOM 1534 O O . ASN A 1 189 ? 28.569 21.372 -32.211 1.00 58.09 189 ASN A O 1
ATOM 1538 N N . GLN A 1 190 ? 27.541 22.095 -34.072 1.00 55.53 190 GLN A N 1
ATOM 1539 C CA . GLN A 1 190 ? 26.290 22.463 -33.408 1.00 55.53 190 GLN A CA 1
ATOM 1540 C C . GLN A 1 190 ? 25.562 21.238 -32.828 1.00 55.53 190 GLN A C 1
ATOM 1542 O O . GLN A 1 190 ? 25.110 21.286 -31.690 1.00 55.53 190 GLN A O 1
ATOM 1547 N N . ILE A 1 191 ? 25.528 20.116 -33.560 1.00 57.62 191 ILE A N 1
ATOM 1548 C CA . ILE A 1 191 ? 24.911 18.858 -33.101 1.00 57.62 191 ILE A CA 1
ATOM 1549 C C . ILE A 1 191 ? 25.670 18.251 -31.908 1.00 57.62 191 ILE A C 1
ATOM 1551 O O . ILE A 1 191 ? 25.048 17.746 -30.973 1.00 57.62 191 ILE A O 1
ATOM 1555 N N . GLN A 1 192 ? 27.006 18.320 -31.907 1.00 56.69 192 GLN A N 1
ATOM 1556 C CA . GLN A 1 192 ? 27.824 17.863 -30.774 1.00 56.69 192 GLN A CA 1
ATOM 1557 C C . GLN A 1 192 ? 27.609 18.737 -29.529 1.00 56.69 192 GLN A C 1
ATOM 1559 O O . GLN A 1 192 ? 27.489 18.211 -28.426 1.00 56.69 192 GLN A O 1
ATOM 1564 N N . PHE A 1 193 ? 27.467 20.055 -29.706 1.00 53.16 193 PHE A N 1
ATOM 1565 C CA . PHE A 1 193 ? 27.161 20.983 -28.615 1.00 53.16 193 PHE A CA 1
ATOM 1566 C C . PHE A 1 193 ? 25.767 20.734 -28.014 1.00 53.16 193 PHE A C 1
ATOM 1568 O O . PHE A 1 193 ? 25.614 20.693 -26.796 1.00 53.16 193 PHE A O 1
ATOM 1575 N N . THR A 1 194 ? 24.751 20.483 -28.849 1.00 55.97 194 THR A N 1
ATOM 1576 C CA . THR A 1 194 ? 23.395 20.155 -28.370 1.00 55.97 194 THR A CA 1
ATOM 1577 C C . THR A 1 194 ? 23.315 18.798 -27.675 1.00 55.97 194 THR A C 1
ATOM 1579 O O . THR A 1 194 ? 22.510 18.624 -26.766 1.00 55.97 194 THR A O 1
ATOM 1582 N N . LYS A 1 195 ? 24.155 17.835 -28.074 1.00 63.72 195 LYS A N 1
ATOM 1583 C CA . LYS A 1 195 ? 24.211 16.517 -27.437 1.00 63.72 195 LYS A CA 1
ATOM 1584 C C . LYS A 1 195 ? 24.825 16.596 -26.033 1.00 63.72 195 LYS A C 1
ATOM 1586 O O . LYS A 1 195 ? 24.244 16.048 -25.106 1.00 63.72 195 LYS A O 1
ATOM 1591 N N . ALA A 1 196 ? 25.909 17.358 -25.871 1.00 57.31 196 ALA A N 1
ATOM 1592 C CA . ALA A 1 196 ? 26.535 17.601 -24.569 1.00 57.31 196 ALA A CA 1
ATOM 1593 C C . ALA A 1 196 ? 25.601 18.344 -23.591 1.00 57.31 196 ALA A C 1
ATOM 1595 O O . ALA A 1 196 ? 25.522 17.996 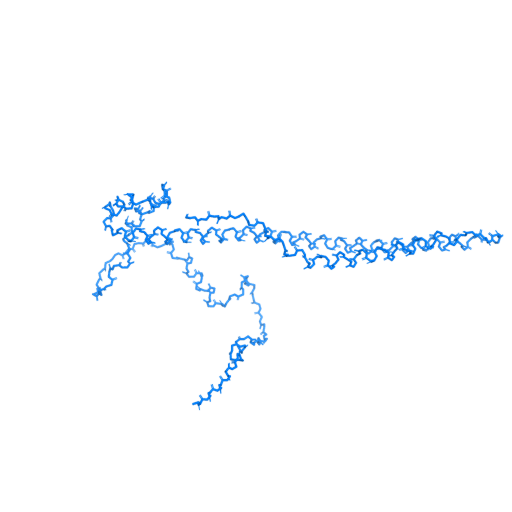-22.420 1.00 57.31 196 ALA A O 1
ATOM 1596 N N . MET A 1 197 ? 24.821 19.315 -24.082 1.00 56.00 197 MET A N 1
ATOM 1597 C CA . MET A 1 197 ? 23.868 20.063 -23.247 1.00 56.00 197 MET A CA 1
ATOM 1598 C C . MET A 1 197 ? 22.659 19.228 -22.782 1.00 56.00 197 MET A C 1
ATOM 1600 O O . MET A 1 197 ? 22.111 19.505 -21.718 1.00 56.00 197 MET A O 1
ATOM 1604 N N . ASN A 1 198 ? 22.241 18.209 -23.543 1.00 55.56 198 ASN A N 1
ATOM 1605 C CA . ASN A 1 198 ? 21.145 17.312 -23.149 1.00 55.56 198 ASN A CA 1
ATOM 1606 C C . ASN A 1 198 ? 21.595 16.203 -22.184 1.00 55.56 198 ASN A C 1
ATOM 1608 O O . ASN A 1 198 ? 20.801 15.770 -21.349 1.00 55.56 198 ASN A O 1
ATOM 1612 N N . GLU A 1 199 ? 22.850 15.757 -22.272 1.00 56.22 199 GLU A N 1
ATOM 1613 C CA . GLU A 1 199 ? 23.425 14.796 -21.322 1.00 56.22 199 GLU A CA 1
ATOM 1614 C C . GLU A 1 199 ? 23.548 15.427 -19.916 1.00 56.22 199 GLU A C 1
ATOM 1616 O O . GLU A 1 199 ? 23.131 14.804 -18.937 1.00 56.22 199 GLU A O 1
ATOM 1621 N N . ASP A 1 200 ? 23.939 16.705 -19.822 1.00 50.69 200 ASP A N 1
ATOM 1622 C CA . ASP A 1 200 ? 24.012 17.447 -18.550 1.00 50.69 200 ASP A CA 1
ATOM 1623 C C . ASP A 1 200 ? 22.634 17.840 -17.971 1.00 50.69 200 ASP A C 1
ATOM 1625 O O . ASP A 1 200 ? 22.472 17.920 -16.752 1.00 50.69 200 ASP A O 1
ATOM 1629 N N . GLN A 1 201 ? 21.602 18.031 -18.807 1.00 48.75 201 GLN A N 1
ATOM 1630 C CA . GLN A 1 201 ? 20.235 18.325 -18.337 1.00 48.75 201 GLN A CA 1
ATOM 1631 C C . GLN A 1 201 ? 19.505 17.103 -17.750 1.00 48.75 201 GLN A C 1
ATOM 1633 O O . GLN A 1 201 ? 18.572 17.264 -16.960 1.00 48.75 201 GLN A O 1
ATOM 1638 N N . SER A 1 202 ? 19.941 15.879 -18.068 1.00 49.62 202 SER A N 1
ATOM 1639 C CA . SER A 1 202 ? 19.344 14.653 -17.515 1.00 49.62 202 SER A CA 1
ATOM 1640 C C . SER A 1 202 ? 19.637 14.453 -16.019 1.00 49.62 202 SER A C 1
ATOM 1642 O O . SER A 1 202 ? 18.836 13.840 -15.315 1.00 49.62 202 SER A O 1
ATOM 1644 N N . LEU A 1 203 ? 20.729 15.036 -15.506 1.00 47.38 203 LEU A N 1
ATOM 1645 C CA . LEU A 1 203 ? 21.107 14.967 -14.089 1.00 47.38 203 LEU A CA 1
ATOM 1646 C C . LEU A 1 203 ? 20.427 16.030 -13.209 1.00 47.38 203 LEU A C 1
ATOM 1648 O O . LEU A 1 203 ? 20.423 15.889 -11.988 1.00 47.38 203 LEU A O 1
ATOM 1652 N N . VAL A 1 204 ? 19.816 17.065 -13.797 1.00 52.62 204 VAL A N 1
ATOM 1653 C CA . VAL A 1 204 ? 19.162 18.163 -13.051 1.00 52.62 204 VAL A CA 1
ATOM 1654 C C . VAL A 1 204 ? 17.633 18.101 -13.033 1.00 52.62 204 VAL A C 1
ATOM 1656 O O . VAL A 1 204 ? 17.011 18.869 -12.306 1.00 52.62 204 VAL A O 1
ATOM 1659 N N . ASN A 1 205 ? 17.008 17.139 -13.715 1.00 44.94 205 ASN A N 1
ATOM 1660 C CA . ASN A 1 205 ? 15.548 16.965 -13.686 1.00 44.94 205 ASN A CA 1
ATOM 1661 C C . ASN A 1 205 ? 15.036 15.951 -12.644 1.00 44.94 205 ASN A C 1
ATOM 1663 O O . ASN A 1 205 ? 13.859 15.596 -12.664 1.00 44.94 205 ASN A O 1
ATOM 1667 N N . PHE A 1 206 ? 15.870 15.532 -11.684 1.00 44.69 206 PHE A N 1
ATOM 1668 C CA . PHE A 1 206 ? 15.435 14.695 -10.555 1.00 44.69 206 PHE A CA 1
ATOM 1669 C C . PHE A 1 206 ? 14.951 15.491 -9.323 1.00 44.69 206 PHE A C 1
ATOM 1671 O O . PHE A 1 206 ? 14.711 14.914 -8.268 1.00 44.69 206 PHE A O 1
ATOM 1678 N N . CYS A 1 207 ? 14.764 16.811 -9.410 1.00 43.75 207 CYS A N 1
ATOM 1679 C CA . CYS A 1 207 ? 14.188 17.567 -8.294 1.00 43.75 207 CYS A CA 1
ATOM 1680 C C . CYS A 1 207 ? 13.276 18.705 -8.767 1.00 43.75 207 CYS A C 1
ATOM 1682 O O . CYS A 1 207 ? 13.659 19.870 -8.830 1.00 43.75 207 CYS A O 1
ATOM 1684 N N . SER A 1 208 ? 12.039 18.358 -9.112 1.00 42.72 208 SER A N 1
ATOM 1685 C CA . SER A 1 208 ? 10.895 19.270 -9.001 1.00 42.72 208 SER A CA 1
ATOM 1686 C C . SER A 1 208 ? 9.611 18.459 -8.901 1.00 42.72 208 SER A C 1
ATOM 1688 O O . SER A 1 208 ? 8.801 18.392 -9.820 1.00 42.72 208 SER A O 1
ATOM 1690 N N . VAL A 1 209 ? 9.438 17.824 -7.745 1.00 48.94 209 VAL A N 1
ATOM 1691 C CA . VAL A 1 209 ? 8.109 17.572 -7.196 1.00 48.94 209 VAL A CA 1
ATOM 1692 C C . VAL A 1 209 ? 8.033 18.415 -5.940 1.00 48.94 209 VAL A C 1
ATOM 1694 O O . VAL A 1 209 ? 8.414 17.951 -4.880 1.00 48.94 209 VAL A O 1
ATOM 1697 N N . ASP A 1 210 ? 7.601 19.664 -6.085 1.00 43.41 210 ASP A N 1
ATOM 1698 C CA . ASP A 1 210 ? 7.049 20.442 -4.979 1.00 43.41 210 ASP A CA 1
ATOM 1699 C C . ASP A 1 210 ? 6.083 21.490 -5.535 1.00 43.41 210 ASP A C 1
ATOM 1701 O O . ASP A 1 210 ? 6.374 22.675 -5.673 1.00 43.41 210 ASP A O 1
ATOM 1705 N N . GLN A 1 211 ? 4.876 21.021 -5.840 1.00 39.41 211 GLN A N 1
ATOM 1706 C CA . GLN A 1 211 ? 3.680 21.841 -5.715 1.00 39.41 211 GLN A CA 1
ATOM 1707 C C . GLN A 1 211 ? 2.797 21.169 -4.660 1.00 39.41 211 GLN A C 1
ATOM 1709 O O . GLN A 1 211 ? 1.815 20.501 -4.974 1.00 39.41 211 GLN A O 1
ATOM 1714 N N . ALA A 1 212 ? 3.192 21.279 -3.390 1.00 45.12 212 ALA A N 1
ATOM 1715 C CA . ALA A 1 212 ? 2.330 20.905 -2.278 1.00 45.12 212 ALA A CA 1
ATOM 1716 C C . ALA A 1 212 ? 1.209 21.956 -2.147 1.00 45.12 212 ALA A C 1
ATOM 1718 O O . ALA A 1 212 ? 1.506 23.142 -1.969 1.00 45.12 212 ALA A O 1
ATOM 1719 N N . PRO A 1 213 ? -0.080 21.579 -2.221 1.00 43.53 213 PRO A N 1
ATOM 1720 C CA . PRO A 1 213 ? -1.146 22.476 -1.817 1.00 43.53 213 PRO A CA 1
ATOM 1721 C C . PRO A 1 213 ? -1.073 22.697 -0.303 1.00 43.53 213 PRO A C 1
ATOM 1723 O O . PRO A 1 213 ? -1.041 21.749 0.481 1.00 43.53 213 PRO A O 1
ATOM 1726 N N . SER A 1 214 ? -1.053 23.973 0.082 1.00 50.69 214 SER A N 1
ATOM 1727 C CA . SER A 1 214 ? -1.217 24.463 1.450 1.00 50.69 214 SER A CA 1
ATOM 1728 C C . SER A 1 214 ? -2.398 23.769 2.135 1.00 50.69 214 SER A C 1
ATOM 1730 O O . SER A 1 214 ? -3.557 24.026 1.809 1.00 50.69 214 SER A O 1
ATOM 1732 N N . LEU A 1 215 ? -2.104 22.892 3.095 1.00 41.75 215 LEU A N 1
ATOM 1733 C CA . LEU A 1 215 ? -3.082 22.445 4.076 1.00 41.75 215 LEU A CA 1
ATOM 1734 C C . LEU A 1 215 ? -2.945 23.338 5.305 1.00 41.75 215 LEU A C 1
ATOM 1736 O O . LEU A 1 215 ? -2.147 23.093 6.206 1.00 41.75 215 LEU A O 1
ATOM 1740 N N . HIS A 1 216 ? -3.753 24.394 5.313 1.00 51.38 216 HIS A N 1
ATOM 1741 C CA . HIS A 1 216 ? -4.158 25.071 6.534 1.00 51.38 216 HIS A CA 1
ATOM 1742 C C . HIS A 1 216 ? -4.973 24.064 7.363 1.00 51.38 216 HIS A C 1
ATOM 1744 O O . HIS A 1 216 ? -6.091 23.722 6.985 1.00 51.38 216 HIS A O 1
ATOM 1750 N N . TYR A 1 217 ? -4.424 23.586 8.478 1.00 47.16 217 TYR A N 1
ATOM 1751 C CA . TYR A 1 217 ? -5.197 22.892 9.508 1.00 47.16 217 TYR A CA 1
ATOM 1752 C C . TYR A 1 217 ? -5.200 23.741 10.778 1.00 47.16 217 TYR A C 1
ATOM 1754 O O . TYR A 1 217 ? -4.151 23.989 11.374 1.00 47.16 217 TYR A O 1
ATOM 1762 N N . TRP A 1 218 ? -6.398 24.206 11.131 1.00 54.06 218 TRP A N 1
ATOM 1763 C CA . TRP A 1 218 ? -6.842 24.339 12.515 1.00 54.06 218 TRP A CA 1
ATOM 1764 C C . TRP A 1 218 ? -7.452 23.003 12.946 1.00 54.06 218 TRP A C 1
ATOM 1766 O O . TRP A 1 218 ? -8.048 22.334 12.066 1.00 54.06 218 TRP A O 1
#

Radius of gyration: 35.65 Å; chains: 1; bounding box: 62×56×104 Å

Organism: Cucumis melo (NCBI:txid3656)

Sequence (218 aa):
MKRFSHSDSLDSFISFFSPKDQQPNSKAIGGYSKEFQAMLDSLEEEDNSEDGGSSGGSAPERKRRLKLDQVKGLERHFEVENKLEPDRKMKIAAELELEPRQVTIWFQNRRARWKTKQLEKDYGVLKLNYDALKLDYDVLEKENASLASKVKELREKVNRAMKKGSMERDDSNRDGNNSYISMLKNNNNQIQFTKAMNEDQSLVNFCSVDQAPSLHYW